Protein AF-A0A7S2NDA8-F1 (afdb_monomer)

Secondary structure (DSSP, 8-state):
----HHHHHHHHHHHHHHHHHHHHHHHHHT-S---HHHHHHHHHHIIIIIIIIIS-----HHHHHHHHHHHHTHHHHHHHHHHHS-HHHHHHHHHH-HHHHHHHHHHHHHHHH-----HHHHHHHHHHHHHHTT---HHHHHHHHHHHHHHHHHHHHHHHHHHHHHHHHHHHHHHHHHHHHHHHHHHHHTSS-----------

pLDDT: mean 86.89, std 14.7, range [45.78, 98.38]

Sequence (203 aa):
RVGTPQARERQRRRLEDWFLAVHLLLNWDDQTSISAEDMEKCLKRFLSDDARTKFRITPRLTSEIFLRGILRTLWDIDRLLRAVNPAEDLKRFTSESPLVLSILRVMTYEFMWQPSGTVRMAHQSAADLMEKCDLVGKADREWITSAVARLRTAFEKTHQDWDTRRRAREERKLAEKAAAGDAADEGKAGGARRGSQAHIGRR

Foldseek 3Di:
DDDDPVVVVVLVVVLLLLLLQLVLQVVVVPDPDLDPVVLVVSLVCSQVPCSCPVVVHNDDPVSSVSSSQLSVCVVVLVVLLPVQDPPVVCCVLCVVPVSLVSLSSSLLSVLVVPLDDDLVVLLVSSVSNCVVNVPPDPVSNVVSSVSSSSSNVVSNVVVVVVVVVVVVVVVVVVVVVVVVVVVVVVVVVPPPDDDDDDDDDDD

Solvent-accessible surface area (backbone atoms only — not comparable to full-atom values): 11719 Å² total; per-residue (Å²): 132,88,69,53,72,69,55,50,48,52,50,52,55,49,51,50,43,49,53,50,40,29,56,49,41,58,68,48,73,76,55,92,72,90,45,76,65,52,51,52,51,50,52,50,49,41,57,66,46,44,34,40,68,76,67,65,42,82,80,45,76,68,39,51,53,50,49,51,49,50,64,76,40,42,68,61,36,54,50,52,50,54,74,64,40,61,63,68,61,54,48,57,55,32,75,79,30,62,63,54,44,24,49,51,44,52,54,46,51,50,49,76,77,41,78,74,79,50,54,68,55,46,42,51,53,51,50,55,48,37,58,76,67,66,63,77,56,64,68,58,52,55,48,51,44,52,48,46,38,45,43,49,52,53,51,39,51,52,50,53,54,47,53,54,55,47,50,55,51,53,52,49,52,52,52,54,51,51,55,53,52,54,57,58,54,58,66,64,74,73,74,84,83,87,88,84,83,84,81,84,81,89,133

Mean predicted aligned error: 9.3 Å

Organism: NCBI:txid1333877

Radius of gyration: 28.81 Å; Cα contacts (8 Å, |Δi|>4): 127; chains: 1; bounding box: 53×63×105 Å

Structure (mmCIF, N/CA/C/O backbone):
data_AF-A0A7S2NDA8-F1
#
_entry.id   AF-A0A7S2NDA8-F1
#
loop_
_atom_site.group_PDB
_atom_site.id
_atom_site.type_symbol
_atom_site.label_atom_id
_atom_site.label_alt_id
_atom_site.label_comp_id
_atom_site.label_asym_id
_atom_site.label_entity_id
_atom_site.label_seq_id
_atom_site.pdbx_PDB_ins_code
_atom_site.Cartn_x
_atom_site.Cartn_y
_atom_site.Cartn_z
_atom_site.occupancy
_atom_site.B_iso_or_equiv
_atom_site.auth_seq_id
_atom_site.auth_comp_id
_atom_site.auth_asym_id
_atom_site.auth_atom_id
_atom_site.pdbx_PDB_model_num
ATOM 1 N N . ARG A 1 1 ? -4.189 23.732 -6.247 1.00 48.34 1 ARG A N 1
ATOM 2 C CA . ARG A 1 1 ? -5.114 23.460 -7.378 1.00 48.34 1 ARG A CA 1
ATOM 3 C C . ARG A 1 1 ? -6.259 22.608 -6.850 1.00 48.34 1 ARG A C 1
ATOM 5 O O . ARG A 1 1 ? -5.994 21.533 -6.331 1.00 48.34 1 ARG A O 1
ATOM 12 N N . VAL A 1 2 ? -7.492 23.103 -6.916 1.00 52.06 2 VAL A N 1
ATOM 13 C CA . VAL A 1 2 ? -8.691 22.359 -6.508 1.00 52.06 2 VAL A CA 1
ATOM 14 C C . VAL A 1 2 ? -8.978 21.293 -7.570 1.00 52.06 2 VAL A C 1
ATOM 16 O O . VAL A 1 2 ? -9.228 21.630 -8.721 1.00 52.06 2 VAL A O 1
ATOM 19 N N . GLY A 1 3 ? -8.853 20.012 -7.209 1.00 67.69 3 GLY A N 1
ATOM 20 C CA . GLY A 1 3 ? -9.179 18.899 -8.107 1.00 67.69 3 GLY A CA 1
ATOM 21 C C . GLY A 1 3 ? -10.662 18.887 -8.481 1.00 67.69 3 GLY A C 1
ATOM 22 O O . GLY A 1 3 ? -11.503 19.352 -7.710 1.00 67.69 3 GLY A O 1
ATOM 23 N N . THR A 1 4 ? -10.987 18.343 -9.656 1.00 85.25 4 THR A N 1
ATOM 24 C CA . THR A 1 4 ? -12.380 18.197 -10.099 1.00 85.25 4 THR A CA 1
ATOM 25 C C . THR A 1 4 ? -13.183 17.353 -9.096 1.00 85.25 4 THR A C 1
ATOM 27 O O . THR A 1 4 ? -12.604 16.487 -8.427 1.00 85.25 4 THR A O 1
ATOM 30 N N . PRO A 1 5 ? -14.513 17.537 -8.989 1.00 86.00 5 PRO A N 1
ATOM 31 C CA . PRO A 1 5 ? -15.352 16.738 -8.089 1.00 86.00 5 PRO A CA 1
ATOM 32 C C . PRO A 1 5 ? -15.163 15.225 -8.276 1.00 86.00 5 PRO A C 1
ATOM 34 O O . PRO A 1 5 ? -15.053 14.481 -7.306 1.00 86.00 5 PRO A O 1
ATOM 37 N N . GLN A 1 6 ? -15.002 14.774 -9.523 1.00 87.88 6 GLN A N 1
ATOM 38 C CA . GLN A 1 6 ? -14.731 13.370 -9.844 1.00 87.88 6 GLN A CA 1
ATOM 39 C C . GLN A 1 6 ? -13.358 12.881 -9.361 1.00 87.88 6 GLN A C 1
ATOM 41 O O . GLN A 1 6 ? -13.211 11.712 -9.008 1.00 87.88 6 GLN A O 1
ATOM 46 N N . ALA A 1 7 ? -12.325 13.728 -9.383 1.00 86.31 7 ALA A N 1
ATOM 47 C CA . ALA A 1 7 ? -11.004 13.364 -8.872 1.00 86.31 7 ALA A CA 1
ATOM 48 C C . ALA A 1 7 ? -11.018 13.246 -7.342 1.00 86.31 7 ALA A C 1
ATOM 50 O O . ALA A 1 7 ? -10.451 12.304 -6.794 1.00 86.31 7 ALA A O 1
ATOM 51 N N . ARG A 1 8 ? -11.728 14.158 -6.667 1.00 88.00 8 ARG A N 1
ATOM 52 C CA . ARG A 1 8 ? -11.927 14.117 -5.211 1.00 88.00 8 ARG A CA 1
ATOM 53 C C . ARG A 1 8 ? -12.678 12.865 -4.778 1.00 88.00 8 ARG A C 1
ATOM 55 O O . ARG A 1 8 ? -12.236 12.187 -3.860 1.00 88.00 8 ARG A O 1
ATOM 62 N N . GLU A 1 9 ? -13.757 12.521 -5.477 1.00 90.94 9 GLU A N 1
ATOM 63 C CA . GLU A 1 9 ? -14.524 11.312 -5.176 1.00 90.94 9 GLU A CA 1
ATOM 64 C C . GLU A 1 9 ? -13.693 10.043 -5.404 1.00 90.94 9 GLU A C 1
ATOM 66 O O . GLU A 1 9 ? -13.701 9.146 -4.568 1.00 90.94 9 GLU A O 1
ATOM 71 N N . ARG A 1 10 ? -12.908 9.973 -6.489 1.00 89.88 10 ARG A N 1
ATOM 72 C CA . ARG A 1 10 ? -11.980 8.851 -6.711 1.00 89.88 10 ARG A CA 1
ATOM 73 C C . ARG A 1 10 ? -10.952 8.717 -5.590 1.00 89.88 10 ARG A C 1
ATOM 75 O O . ARG A 1 10 ? -10.723 7.605 -5.124 1.00 89.88 10 ARG A O 1
ATOM 82 N N . GLN A 1 11 ? -10.374 9.828 -5.138 1.00 90.50 11 GLN A N 1
ATOM 83 C CA . GLN A 1 11 ? -9.423 9.818 -4.028 1.00 90.50 11 GLN A CA 1
ATOM 84 C C . GLN A 1 11 ? -10.087 9.376 -2.719 1.00 90.50 11 GLN A C 1
ATOM 86 O O . GLN A 1 11 ? -9.546 8.516 -2.034 1.00 90.50 11 GLN A O 1
ATOM 91 N N . ARG A 1 12 ? -11.285 9.892 -2.407 1.00 94.12 12 ARG A N 1
ATOM 92 C CA . ARG A 1 12 ? -12.065 9.493 -1.223 1.00 94.12 12 ARG A CA 1
ATOM 93 C C . ARG A 1 12 ? -12.310 7.986 -1.205 1.00 94.12 12 ARG A C 1
ATOM 95 O O . ARG A 1 12 ? -12.013 7.321 -0.224 1.00 94.12 12 ARG A O 1
ATOM 102 N N . ARG A 1 13 ? -12.793 7.452 -2.325 1.00 94.38 13 ARG A N 1
ATOM 103 C CA . ARG A 1 13 ? -13.084 6.026 -2.507 1.00 94.38 13 ARG A CA 1
ATOM 104 C C . ARG A 1 13 ? -11.855 5.138 -2.358 1.00 94.38 13 ARG A C 1
ATOM 106 O O . ARG A 1 13 ? -11.963 4.052 -1.806 1.00 94.38 13 ARG A O 1
ATOM 113 N N . ARG A 1 14 ? -10.711 5.593 -2.863 1.00 94.56 14 ARG A N 1
ATOM 114 C CA . ARG A 1 14 ? -9.435 4.884 -2.740 1.00 94.56 14 ARG A CA 1
ATOM 115 C C . ARG A 1 14 ? -8.923 4.901 -1.302 1.00 94.56 14 ARG A C 1
ATOM 117 O O . ARG A 1 14 ? -8.478 3.875 -0.810 1.00 94.56 14 ARG A O 1
ATOM 124 N N . LEU A 1 15 ? -9.052 6.035 -0.617 1.00 96.62 15 LEU A N 1
ATOM 125 C CA . LEU A 1 15 ? -8.701 6.160 0.795 1.00 96.62 15 LEU A CA 1
ATOM 126 C C . LEU A 1 15 ? -9.588 5.276 1.689 1.00 96.62 15 LEU A C 1
ATOM 128 O O . LEU A 1 15 ? -9.091 4.692 2.644 1.00 96.62 15 LEU A O 1
ATOM 132 N N . GLU A 1 16 ? -10.878 5.130 1.366 1.00 97.31 16 GLU A N 1
ATOM 133 C CA . GLU A 1 16 ? -11.769 4.157 2.018 1.00 97.31 16 GLU A CA 1
ATOM 134 C C . GLU A 1 16 ? -11.285 2.715 1.812 1.00 97.31 16 GLU A C 1
ATOM 136 O O . GLU A 1 16 ? -11.220 1.956 2.776 1.00 97.31 16 GLU A O 1
ATOM 141 N N . ASP A 1 17 ? -10.906 2.348 0.583 1.00 97.56 17 ASP A N 1
ATOM 142 C CA . ASP A 1 17 ? -10.400 1.005 0.271 1.00 97.56 17 ASP A CA 1
ATOM 143 C C . ASP A 1 17 ? -9.086 0.71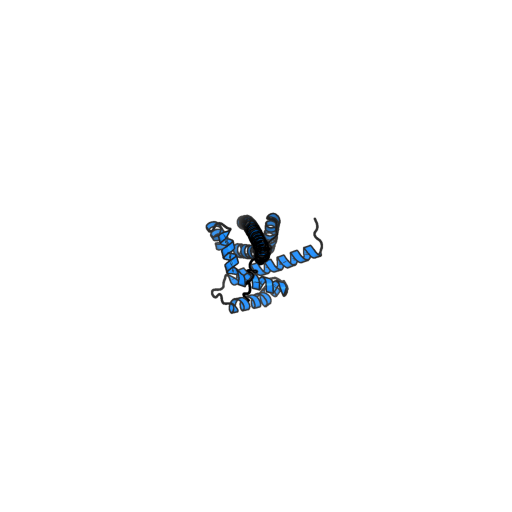3 1.031 1.00 97.56 17 ASP A C 1
ATOM 145 O O . ASP A 1 17 ? -8.920 -0.369 1.596 1.00 97.56 17 ASP A O 1
ATOM 149 N N . TRP A 1 18 ? -8.184 1.696 1.130 1.00 98.19 18 TRP A N 1
ATOM 150 C CA . TRP A 1 18 ? -6.961 1.605 1.936 1.00 98.19 18 TRP A CA 1
ATOM 151 C C . TRP A 1 18 ? -7.234 1.469 3.428 1.00 98.19 18 TRP A C 1
ATOM 153 O O . TRP A 1 18 ? -6.640 0.623 4.090 1.00 98.19 18 TRP A O 1
ATOM 163 N N . PHE A 1 19 ? -8.143 2.284 3.957 1.00 98.38 19 PHE A N 1
ATOM 164 C CA . PHE A 1 19 ? -8.535 2.240 5.359 1.00 98.38 19 PHE A CA 1
ATOM 165 C C . PHE A 1 19 ? -9.129 0.875 5.732 1.00 98.38 19 PHE A C 1
ATOM 167 O O . PHE A 1 19 ? -8.752 0.286 6.745 1.00 98.38 19 PHE A O 1
ATOM 174 N N . LEU A 1 20 ? -10.006 0.332 4.882 1.00 98.25 20 LEU A N 1
ATOM 175 C CA . LEU A 1 20 ? -10.533 -1.020 5.059 1.00 98.25 20 LEU A CA 1
ATOM 176 C C . LEU A 1 20 ? -9.422 -2.073 5.018 1.00 98.25 20 LEU A C 1
ATOM 178 O O . LEU A 1 20 ? -9.457 -3.006 5.814 1.00 98.25 20 LEU A O 1
ATOM 182 N N . ALA A 1 21 ? -8.425 -1.923 4.142 1.00 98.19 21 ALA A N 1
ATOM 183 C CA . ALA A 1 21 ? -7.305 -2.856 4.077 1.00 98.19 21 ALA A CA 1
ATOM 184 C C . ALA A 1 21 ? -6.450 -2.830 5.342 1.00 98.19 21 ALA A C 1
ATOM 186 O O . ALA A 1 21 ? -6.109 -3.893 5.846 1.00 98.19 21 ALA A O 1
ATOM 187 N N . VAL A 1 22 ? -6.166 -1.650 5.902 1.00 98.31 22 VAL A N 1
ATOM 188 C CA . VAL A 1 22 ? -5.453 -1.542 7.184 1.00 98.31 22 VAL A CA 1
ATOM 189 C C . VAL A 1 22 ? -6.187 -2.327 8.273 1.00 98.31 22 VAL A C 1
ATOM 191 O O . VAL A 1 22 ? -5.579 -3.146 8.953 1.00 98.31 22 VAL A O 1
ATOM 194 N N . HIS A 1 23 ? -7.500 -2.138 8.408 1.00 97.62 23 HIS A N 1
ATOM 195 C CA . HIS A 1 23 ? -8.275 -2.839 9.434 1.00 97.62 23 HIS A CA 1
ATOM 196 C C . HIS A 1 23 ? -8.452 -4.335 9.170 1.00 97.62 23 HIS A C 1
ATOM 198 O O . HIS A 1 23 ? -8.473 -5.118 10.117 1.00 97.62 23 HIS A O 1
ATOM 204 N N . LEU A 1 24 ? -8.542 -4.744 7.905 1.00 97.12 24 LEU A N 1
ATOM 205 C CA . LEU A 1 24 ? -8.530 -6.155 7.538 1.00 97.12 24 LEU A CA 1
ATOM 206 C C . LEU A 1 24 ? -7.212 -6.817 7.956 1.00 97.12 24 LEU A C 1
ATOM 208 O O . LEU A 1 24 ? -7.245 -7.910 8.508 1.00 97.12 24 LEU A O 1
ATOM 212 N N . LEU A 1 25 ? -6.075 -6.154 7.721 1.00 96.50 25 LEU A N 1
ATOM 213 C CA . LEU A 1 25 ? -4.753 -6.672 8.077 1.00 96.50 25 LEU A CA 1
ATOM 214 C C . LEU A 1 25 ? -4.553 -6.769 9.588 1.00 96.50 25 LEU A C 1
ATOM 216 O O . LEU A 1 25 ? -4.072 -7.794 10.055 1.00 96.50 25 LEU A O 1
ATOM 220 N N . LEU A 1 26 ? -5.015 -5.771 10.345 1.00 94.56 26 LEU A N 1
ATOM 221 C CA . LEU A 1 26 ? -5.012 -5.829 11.809 1.00 94.56 26 LEU A CA 1
ATOM 222 C C . LEU A 1 26 ? -5.760 -7.061 12.338 1.00 94.56 26 LEU A C 1
ATOM 224 O O . LEU A 1 26 ? -5.268 -7.736 13.228 1.00 94.56 26 LEU A O 1
ATOM 228 N N . ASN A 1 27 ? -6.914 -7.390 11.753 1.00 91.44 27 ASN A N 1
ATOM 229 C CA . ASN A 1 27 ? -7.679 -8.585 12.123 1.00 91.44 27 ASN A CA 1
ATOM 230 C C . ASN A 1 27 ? -7.074 -9.896 11.581 1.00 91.44 27 ASN A C 1
ATOM 232 O O . ASN A 1 27 ? -7.446 -10.985 12.027 1.00 91.44 27 ASN A O 1
ATOM 236 N N . TRP A 1 28 ? -6.251 -9.813 10.535 1.00 89.69 28 TRP A N 1
ATOM 237 C CA . TRP A 1 28 ? -5.638 -10.966 9.879 1.00 89.69 28 TRP A CA 1
ATOM 238 C C . TRP A 1 28 ? -4.376 -11.423 10.605 1.00 89.69 28 TRP A C 1
ATOM 240 O O . TRP A 1 28 ? -4.187 -12.624 10.773 1.00 89.69 28 TRP A O 1
ATOM 250 N N . ASP A 1 29 ? -3.548 -10.483 11.061 1.00 83.56 29 ASP A N 1
ATOM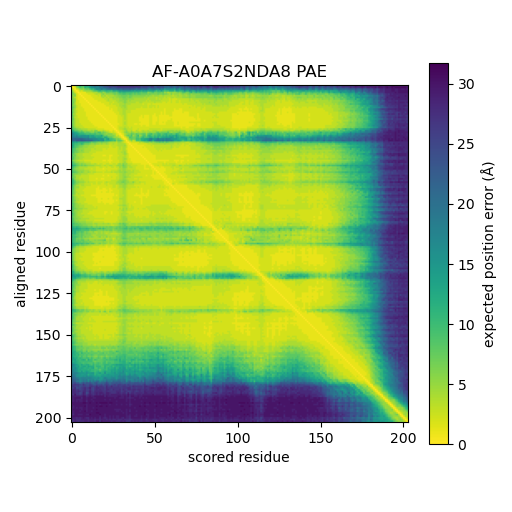 251 C CA . ASP A 1 29 ? -2.283 -10.773 11.746 1.00 83.56 29 ASP A CA 1
ATOM 252 C C . ASP A 1 29 ? -2.467 -11.550 13.060 1.00 83.56 29 ASP A C 1
ATOM 2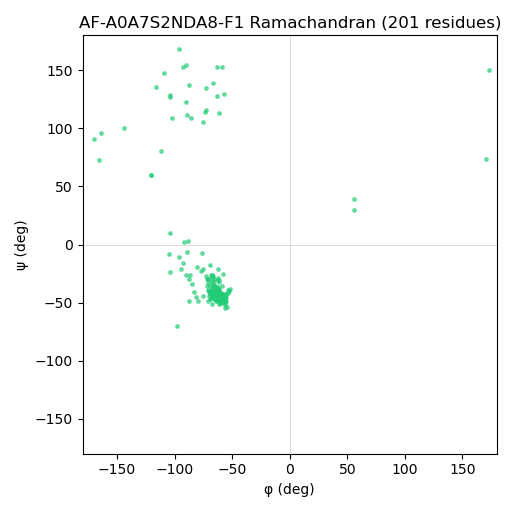54 O O . ASP A 1 29 ? -1.554 -12.249 13.492 1.00 83.56 29 ASP A O 1
ATOM 258 N N . ASP A 1 30 ? -3.665 -11.502 13.645 1.00 76.44 30 ASP A N 1
ATOM 259 C CA . ASP A 1 30 ? -4.035 -12.279 14.832 1.00 76.44 30 ASP A CA 1
ATOM 260 C C . ASP A 1 30 ? -4.311 -13.772 14.533 1.00 76.44 30 ASP A C 1
ATOM 262 O O . ASP A 1 30 ? -4.527 -14.563 15.456 1.00 76.44 30 ASP A O 1
ATOM 266 N N . GLN A 1 31 ? -4.341 -14.193 13.261 1.00 74.38 31 GLN A N 1
ATOM 267 C CA . GLN A 1 31 ? -4.668 -15.573 12.886 1.00 74.38 31 GLN A CA 1
ATOM 268 C C . GLN A 1 31 ? -3.450 -16.497 12.866 1.00 74.38 31 GLN A C 1
ATOM 270 O O . GLN A 1 31 ? -2.388 -16.184 12.335 1.00 74.38 31 GLN A O 1
ATOM 275 N N . THR A 1 32 ? -3.639 -17.704 13.400 1.00 66.38 32 THR A N 1
ATOM 276 C CA . THR A 1 32 ? -2.601 -18.739 13.499 1.00 66.38 32 THR A CA 1
ATOM 277 C C . THR A 1 32 ? -2.580 -19.708 12.311 1.00 66.38 32 THR A C 1
ATOM 279 O O . THR A 1 32 ? -1.579 -20.402 12.127 1.00 66.38 32 THR A O 1
ATOM 282 N N . SER A 1 33 ? -3.638 -19.760 11.483 1.00 63.47 33 SER A N 1
ATOM 283 C CA . SER A 1 33 ? -3.719 -20.586 10.266 1.00 63.47 33 SER A CA 1
ATOM 284 C C . SER A 1 33 ? -3.851 -19.737 9.000 1.00 63.47 33 SER A C 1
ATOM 286 O O . SER A 1 33 ? -4.619 -18.784 8.938 1.00 63.47 33 SER A O 1
ATOM 288 N N . ILE A 1 34 ? -3.086 -20.098 7.964 1.00 76.00 34 ILE A N 1
ATOM 289 C CA . ILE A 1 34 ? -2.953 -19.338 6.711 1.00 76.00 34 ILE A CA 1
ATOM 290 C C . ILE A 1 34 ? -3.409 -20.228 5.545 1.00 76.00 34 ILE A C 1
ATOM 292 O O . ILE A 1 34 ? -2.625 -20.574 4.660 1.00 76.00 34 ILE A O 1
ATOM 296 N N . SER A 1 35 ? -4.664 -20.684 5.561 1.00 87.06 35 SER A N 1
ATOM 297 C CA . SER A 1 35 ? -5.241 -21.370 4.398 1.00 87.06 35 SER A CA 1
ATOM 298 C C . SER A 1 35 ? -5.977 -20.378 3.491 1.00 87.06 35 SER A C 1
ATOM 300 O O . SER A 1 35 ? -6.480 -19.345 3.937 1.00 87.06 35 SER A O 1
ATOM 302 N N . ALA A 1 36 ? -6.067 -20.689 2.194 1.00 87.56 36 ALA A N 1
ATOM 303 C CA . ALA A 1 36 ? -6.833 -19.869 1.252 1.00 87.56 36 ALA A CA 1
ATOM 304 C C . ALA A 1 36 ? -8.327 -19.804 1.622 1.00 87.56 36 ALA A C 1
ATOM 306 O O . ALA A 1 36 ? -8.988 -18.797 1.371 1.00 87.56 36 ALA A O 1
ATOM 307 N N . GLU A 1 37 ? -8.855 -20.864 2.239 1.00 90.00 37 GLU A N 1
ATOM 308 C CA . GLU A 1 37 ? -10.230 -20.903 2.728 1.00 90.00 37 GLU A CA 1
ATOM 309 C C . GLU A 1 37 ? -10.423 -19.972 3.932 1.00 90.00 37 GLU A C 1
ATOM 311 O O . GLU A 1 37 ? -11.387 -19.206 3.954 1.00 90.00 37 GLU A O 1
ATOM 316 N N . ASP A 1 38 ? -9.489 -19.976 4.888 1.00 89.50 38 ASP A N 1
ATOM 317 C CA . ASP A 1 38 ? -9.522 -19.083 6.055 1.00 89.50 38 ASP A CA 1
ATOM 318 C C . ASP A 1 38 ? -9.412 -17.616 5.634 1.00 89.50 38 ASP A C 1
ATOM 320 O O . ASP A 1 38 ? -10.146 -16.764 6.137 1.00 89.50 38 ASP A O 1
ATOM 324 N N . MET A 1 39 ? -8.573 -17.331 4.636 1.00 91.69 39 MET A N 1
ATOM 325 C CA . MET A 1 39 ? -8.460 -16.010 4.021 1.00 91.69 39 MET A CA 1
ATOM 326 C C . MET A 1 39 ? -9.799 -15.528 3.445 1.00 91.69 39 MET A C 1
ATOM 328 O O . MET A 1 39 ? -10.239 -14.417 3.745 1.00 91.69 39 MET A O 1
ATOM 332 N N . GLU A 1 40 ? -10.488 -16.354 2.650 1.00 93.69 40 GLU A N 1
ATOM 333 C CA . GLU A 1 40 ? -11.792 -15.977 2.084 1.00 93.69 40 GLU A CA 1
ATOM 334 C C . GLU A 1 40 ? -12.890 -15.898 3.160 1.00 93.69 40 GLU A C 1
ATOM 336 O O . GLU A 1 40 ? -13.756 -15.023 3.078 1.00 93.69 40 GLU A O 1
ATOM 341 N N . LYS A 1 41 ? -12.861 -16.755 4.192 1.00 92.69 41 LYS A N 1
ATOM 342 C CA . LYS A 1 41 ? -13.774 -16.663 5.348 1.00 92.69 41 LYS A CA 1
ATOM 343 C C . LYS A 1 41 ? -13.568 -15.359 6.116 1.00 92.69 41 LYS A C 1
ATOM 345 O O . LYS A 1 41 ? -14.545 -14.667 6.406 1.00 92.69 41 LYS A O 1
ATOM 350 N N . CYS A 1 42 ? -12.317 -15.004 6.402 1.00 92.81 42 CYS A N 1
ATOM 351 C CA . CYS A 1 42 ? -11.953 -13.764 7.077 1.00 92.81 42 CYS A CA 1
ATOM 352 C C . CYS A 1 42 ? -12.422 -12.545 6.281 1.00 92.81 42 CYS A C 1
ATOM 354 O O . CYS A 1 42 ? -13.122 -11.693 6.829 1.00 92.81 42 CYS A O 1
ATOM 356 N N . LEU A 1 43 ? -12.116 -12.501 4.979 1.00 95.44 43 LEU A N 1
ATOM 357 C CA . LEU A 1 43 ? -12.530 -11.408 4.103 1.00 95.44 43 LEU A CA 1
ATOM 358 C C . LEU A 1 43 ? -14.057 -11.270 4.057 1.00 95.44 43 LEU A C 1
ATOM 360 O O . LEU A 1 43 ? -14.572 -10.166 4.215 1.00 95.44 43 LEU A O 1
ATOM 364 N N . LYS A 1 44 ? -14.794 -12.375 3.879 1.00 95.06 44 LYS A N 1
ATOM 365 C CA . LYS A 1 44 ? -16.266 -12.349 3.851 1.00 95.06 44 LYS A CA 1
ATOM 366 C C . LYS A 1 44 ? -16.849 -11.798 5.148 1.00 95.06 44 LYS A C 1
ATOM 368 O O . LYS A 1 44 ? -17.668 -10.886 5.078 1.00 95.06 44 LYS A O 1
ATOM 373 N N . ARG A 1 45 ? -16.389 -12.305 6.298 1.00 94.69 45 ARG A N 1
ATOM 374 C CA . ARG A 1 45 ? -16.805 -11.831 7.627 1.00 94.69 45 ARG A CA 1
ATOM 375 C C . ARG A 1 45 ? -16.498 -10.345 7.807 1.00 94.69 45 ARG A C 1
ATOM 377 O O . ARG A 1 45 ? -17.353 -9.576 8.222 1.00 94.69 45 ARG A O 1
ATOM 384 N N . PHE A 1 46 ? -15.289 -9.918 7.448 1.00 96.31 46 PHE A N 1
ATOM 385 C CA . PHE A 1 46 ? -14.888 -8.516 7.548 1.00 96.31 46 PHE A CA 1
ATOM 386 C C . PHE A 1 46 ? -15.776 -7.594 6.698 1.00 96.31 46 PHE A C 1
ATOM 388 O O . PHE A 1 46 ? -16.168 -6.516 7.140 1.00 96.31 46 PHE A O 1
ATOM 395 N N . LEU A 1 47 ? -16.119 -8.009 5.477 1.00 95.69 47 LEU A N 1
ATOM 396 C CA . LEU A 1 47 ? -16.954 -7.218 4.572 1.00 95.69 47 LEU A CA 1
ATOM 397 C C . LEU A 1 47 ? -18.424 -7.154 5.006 1.00 95.69 47 LEU A C 1
ATOM 399 O O . LEU A 1 47 ? -19.071 -6.127 4.775 1.00 95.69 47 LEU A O 1
ATOM 403 N N . SER A 1 48 ? -18.962 -8.234 5.582 1.00 92.56 48 SER A N 1
ATOM 404 C CA . SER A 1 48 ? -20.343 -8.269 6.075 1.00 92.56 48 SER A CA 1
ATOM 405 C C . SER A 1 48 ? -20.497 -7.502 7.381 1.00 92.56 48 SER A C 1
ATOM 407 O O . SER A 1 48 ? -21.429 -6.704 7.509 1.00 92.56 48 SER A O 1
ATOM 409 N N . ASP A 1 49 ? -19.560 -7.705 8.303 1.00 93.25 49 ASP A N 1
ATOM 410 C CA . ASP A 1 49 ? -19.704 -7.285 9.688 1.00 93.25 49 ASP A CA 1
ATOM 411 C C . ASP A 1 49 ? -18.972 -5.955 9.876 1.00 93.25 49 ASP A C 1
ATOM 413 O O . ASP A 1 49 ? -19.601 -4.899 9.960 1.00 93.25 49 ASP A O 1
ATOM 417 N N . ASP A 1 50 ? -17.642 -5.961 9.837 1.00 94.06 50 ASP A N 1
ATOM 418 C CA . ASP A 1 50 ? -16.825 -4.808 10.223 1.00 94.06 50 ASP A CA 1
ATOM 419 C C . ASP A 1 50 ? -16.969 -3.620 9.264 1.00 94.06 50 ASP A C 1
ATOM 421 O O . ASP A 1 50 ? -17.244 -2.494 9.691 1.00 94.06 50 ASP A O 1
ATOM 425 N N . ALA A 1 51 ? -16.819 -3.842 7.957 1.00 94.19 51 ALA A N 1
ATOM 426 C CA . ALA A 1 51 ? -16.821 -2.762 6.972 1.00 94.19 51 ALA A CA 1
ATOM 427 C C . ALA A 1 51 ? -18.120 -1.944 7.020 1.00 94.19 51 ALA A C 1
ATOM 429 O O . ALA A 1 51 ? -18.088 -0.711 7.080 1.00 94.19 51 ALA A O 1
ATOM 430 N N . ARG A 1 52 ? -19.266 -2.634 7.061 1.00 92.75 52 ARG A N 1
ATOM 431 C CA . ARG A 1 52 ? -20.590 -2.004 7.034 1.00 92.75 52 ARG A CA 1
ATOM 432 C C . ARG A 1 52 ? -21.025 -1.488 8.395 1.00 92.75 52 ARG A C 1
ATOM 434 O O . ARG A 1 52 ? -21.539 -0.376 8.470 1.00 92.75 52 ARG A O 1
ATOM 441 N N . THR A 1 53 ? -20.851 -2.275 9.455 1.00 93.31 53 THR A N 1
ATOM 442 C CA . THR A 1 53 ? -21.419 -1.933 10.768 1.00 93.31 53 THR A CA 1
ATOM 443 C C . THR A 1 53 ? -20.480 -1.046 11.580 1.00 93.31 53 THR A C 1
ATOM 445 O O . THR A 1 53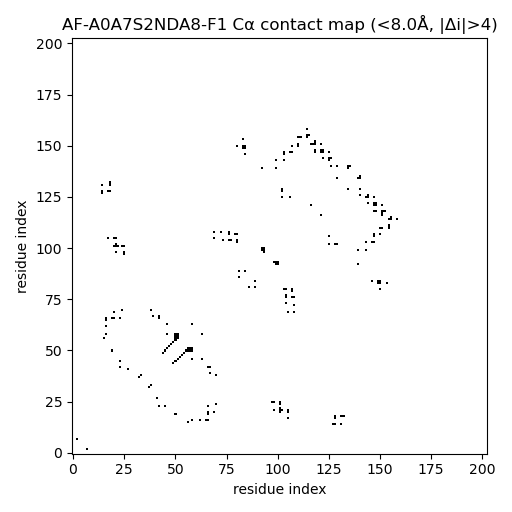 ? -20.898 0.010 12.056 1.00 93.31 53 THR A O 1
ATOM 448 N N . LYS A 1 54 ? -19.198 -1.420 11.675 1.00 95.31 54 LYS A N 1
ATOM 449 C CA . LYS A 1 54 ? -18.195 -0.716 12.481 1.00 95.31 54 LYS A CA 1
ATOM 450 C C . LYS A 1 54 ? -17.676 0.526 11.768 1.00 95.31 54 LYS A C 1
ATOM 452 O O . LYS A 1 54 ? -17.647 1.604 12.354 1.00 95.31 54 LYS A O 1
ATOM 457 N N . PHE A 1 55 ? -17.302 0.391 10.497 1.00 95.12 55 PHE A N 1
ATOM 458 C CA . PHE A 1 55 ? -16.672 1.478 9.740 1.00 95.12 55 PHE A CA 1
ATOM 459 C C . PHE A 1 55 ? -17.644 2.293 8.888 1.00 95.12 55 PHE A C 1
ATOM 461 O O . PHE A 1 55 ? -17.272 3.358 8.398 1.00 95.12 55 PHE A O 1
ATOM 468 N N . ARG A 1 56 ? -18.894 1.830 8.739 1.00 95.50 56 ARG A N 1
ATOM 469 C CA . ARG A 1 56 ? -19.945 2.490 7.944 1.00 95.50 56 ARG A CA 1
ATOM 470 C C . ARG A 1 56 ? -19.537 2.750 6.488 1.00 95.50 56 ARG A C 1
ATOM 472 O O . ARG A 1 56 ? -20.020 3.691 5.862 1.00 95.50 56 ARG A O 1
ATOM 479 N N . ILE A 1 57 ? -18.670 1.905 5.935 1.00 95.19 57 ILE A N 1
ATOM 480 C CA . ILE A 1 57 ? -18.264 1.937 4.529 1.00 95.19 57 ILE A CA 1
ATOM 481 C C . ILE A 1 57 ? -18.977 0.790 3.822 1.00 95.19 57 ILE A C 1
ATOM 483 O O . ILE A 1 57 ? -18.901 -0.357 4.249 1.00 95.19 57 ILE A O 1
ATOM 487 N N . THR A 1 58 ? -19.672 1.084 2.724 1.00 94.69 58 THR A N 1
ATOM 488 C CA . THR A 1 58 ? -20.286 0.041 1.890 1.00 94.69 58 THR A CA 1
ATOM 489 C C . THR A 1 58 ? -19.248 -0.468 0.889 1.00 94.69 58 THR A C 1
ATOM 491 O O . THR A 1 58 ? -18.910 0.276 -0.039 1.00 94.69 58 THR A O 1
ATOM 494 N N . PRO A 1 59 ? -18.732 -1.705 1.031 1.00 92.19 59 PRO A N 1
ATOM 495 C CA . PRO A 1 59 ? -17.717 -2.214 0.121 1.00 92.19 59 PRO A CA 1
ATOM 496 C C . PRO A 1 59 ? -18.295 -2.403 -1.278 1.00 92.19 59 PRO A C 1
ATOM 498 O O . PRO A 1 59 ? -19.417 -2.887 -1.443 1.00 92.19 59 PRO A O 1
ATOM 501 N N . ARG A 1 60 ? -17.512 -2.041 -2.292 1.00 94.75 60 ARG A N 1
ATOM 502 C CA . ARG A 1 60 ? -17.833 -2.306 -3.699 1.00 94.75 60 ARG A CA 1
ATOM 503 C C . ARG A 1 60 ? -17.127 -3.574 -4.164 1.00 94.75 60 ARG A C 1
ATOM 505 O O . ARG A 1 60 ? -16.160 -4.008 -3.544 1.00 94.75 60 ARG A O 1
ATOM 512 N N . LEU A 1 61 ? -17.504 -4.070 -5.342 1.00 95.06 61 LEU A N 1
ATOM 513 C CA . LEU A 1 61 ? -16.760 -5.138 -6.018 1.00 95.06 61 LEU A CA 1
ATOM 514 C C . LEU A 1 61 ? -15.266 -4.794 -6.166 1.00 95.06 61 LEU A C 1
ATOM 516 O O . LEU A 1 61 ? -14.409 -5.637 -5.939 1.00 95.06 61 LEU A O 1
ATOM 520 N N . THR A 1 62 ? -14.938 -3.538 -6.488 1.00 94.56 62 THR A N 1
ATOM 521 C CA . THR A 1 62 ? -13.539 -3.090 -6.588 1.00 94.56 62 THR A CA 1
ATOM 522 C C . THR A 1 62 ? -12.812 -3.136 -5.246 1.00 94.56 62 THR A C 1
ATOM 524 O O . THR A 1 62 ? -11.647 -3.516 -5.210 1.00 94.56 62 THR A O 1
ATOM 527 N N . SER A 1 63 ? -13.499 -2.783 -4.155 1.00 95.50 63 SER A N 1
ATOM 528 C CA . SER A 1 63 ? -12.965 -2.852 -2.792 1.00 95.50 63 SER A CA 1
ATOM 529 C C . SER A 1 63 ? -12.665 -4.301 -2.419 1.00 95.50 63 SER A C 1
ATOM 531 O O . SER A 1 63 ? -11.584 -4.602 -1.937 1.00 95.50 63 SER A O 1
ATOM 533 N N . GLU A 1 64 ? -13.584 -5.223 -2.711 1.00 96.88 64 GLU A N 1
ATOM 534 C CA . GLU A 1 64 ? -13.374 -6.653 -2.471 1.00 96.88 64 GLU A CA 1
ATOM 535 C C . GLU A 1 64 ? -12.194 -7.204 -3.281 1.00 96.88 64 GLU A C 1
ATOM 537 O O . GLU A 1 64 ? -11.350 -7.908 -2.731 1.00 96.88 64 GLU A O 1
ATOM 542 N N . ILE A 1 65 ? -12.093 -6.865 -4.571 1.00 96.56 65 ILE A N 1
ATOM 543 C CA . ILE A 1 65 ? -10.960 -7.272 -5.418 1.00 96.56 65 ILE A CA 1
ATOM 544 C C . ILE A 1 65 ? -9.641 -6.745 -4.841 1.00 96.56 65 ILE A C 1
ATOM 546 O O . ILE A 1 65 ? -8.669 -7.495 -4.763 1.00 96.56 65 ILE A O 1
ATOM 550 N N . PHE A 1 66 ? -9.617 -5.483 -4.406 1.00 96.69 66 PHE A N 1
ATOM 551 C CA . PHE A 1 66 ? -8.452 -4.864 -3.778 1.00 96.69 66 PHE A CA 1
ATOM 552 C C . PHE A 1 66 ? -8.046 -5.587 -2.483 1.00 96.69 66 PHE A C 1
ATOM 554 O O . PHE A 1 66 ? -6.897 -6.005 -2.347 1.00 96.69 66 PHE A O 1
ATOM 561 N N . LEU A 1 67 ? -8.999 -5.808 -1.574 1.00 97.31 67 LEU A N 1
ATOM 562 C CA . LEU A 1 67 ? -8.785 -6.460 -0.277 1.00 97.31 67 LEU A CA 1
ATOM 563 C C . LEU A 1 67 ? -8.385 -7.937 -0.407 1.00 97.31 67 LEU A C 1
ATOM 565 O O . LEU A 1 67 ? -7.559 -8.453 0.341 1.00 97.31 67 LEU A O 1
ATOM 569 N N . ARG A 1 68 ? -8.929 -8.634 -1.398 1.00 96.69 68 ARG A N 1
ATOM 570 C CA . ARG A 1 68 ? -8.505 -9.994 -1.738 1.00 96.69 68 ARG A CA 1
ATOM 571 C C . ARG A 1 68 ? -7.093 -10.012 -2.321 1.00 96.69 68 ARG A C 1
ATOM 573 O O . ARG A 1 68 ? -6.310 -10.907 -2.012 1.00 96.69 68 ARG A O 1
ATOM 580 N N . GLY A 1 69 ? -6.775 -9.042 -3.177 1.00 96.50 69 GLY A N 1
ATOM 581 C CA . GLY A 1 69 ? -5.457 -8.904 -3.788 1.00 96.50 69 GLY A CA 1
ATOM 582 C C . GLY A 1 69 ? -4.362 -8.691 -2.747 1.00 96.50 69 GLY A C 1
ATOM 583 O O . GLY A 1 69 ? -3.367 -9.415 -2.767 1.00 96.50 69 GLY A O 1
ATOM 584 N N . ILE A 1 70 ? -4.582 -7.785 -1.788 1.00 96.50 70 ILE A N 1
ATOM 585 C CA . ILE A 1 70 ? -3.601 -7.536 -0.726 1.00 96.50 70 ILE A CA 1
ATOM 586 C C . ILE A 1 70 ? -3.329 -8.808 0.087 1.00 96.50 70 ILE A C 1
ATOM 588 O O . ILE A 1 70 ? -2.167 -9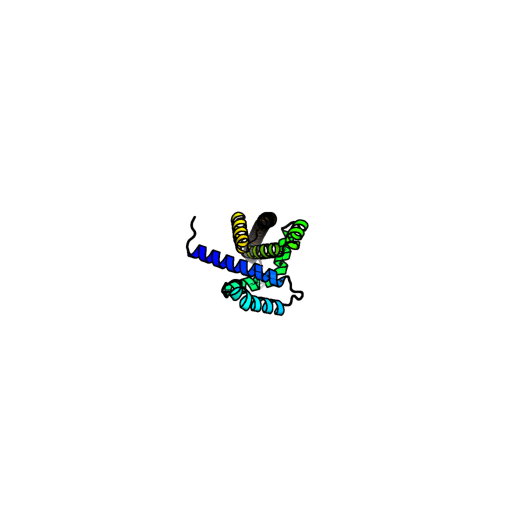.192 0.183 1.00 96.50 70 ILE A O 1
ATOM 592 N N . LEU A 1 71 ? -4.366 -9.533 0.538 1.00 95.44 71 LEU A N 1
ATOM 593 C CA . LEU A 1 71 ? -4.206 -10.780 1.301 1.00 95.44 71 LEU A CA 1
ATOM 594 C C . LEU A 1 71 ? -3.410 -11.847 0.532 1.00 95.44 71 LEU A C 1
ATOM 596 O O . LEU A 1 71 ? -2.501 -12.464 1.083 1.00 95.44 71 LEU A O 1
ATOM 600 N N . ARG A 1 72 ? -3.692 -12.027 -0.765 1.00 94.69 72 ARG A N 1
ATOM 601 C CA . ARG A 1 72 ? -2.993 -13.017 -1.609 1.00 94.69 72 ARG A CA 1
ATOM 602 C C . ARG A 1 72 ? -1.523 -12.700 -1.841 1.00 94.69 72 ARG A C 1
ATOM 604 O O . ARG A 1 72 ? -0.743 -13.611 -2.091 1.00 94.69 72 ARG A O 1
ATOM 611 N N . THR A 1 73 ? -1.158 -11.425 -1.786 1.00 95.50 73 THR A N 1
ATOM 612 C CA . THR A 1 73 ? 0.212 -10.957 -2.042 1.00 95.50 73 THR A CA 1
ATOM 613 C C . THR A 1 73 ? 0.970 -10.586 -0.769 1.00 95.50 73 THR A C 1
ATOM 615 O O . THR A 1 73 ? 2.067 -10.039 -0.860 1.00 95.50 73 THR A O 1
ATOM 618 N N . LEU A 1 74 ? 0.433 -10.892 0.420 1.00 93.62 74 LEU A N 1
ATOM 619 C CA . LEU A 1 74 ? 1.024 -10.470 1.696 1.00 93.62 74 LEU A CA 1
ATOM 620 C C . LEU A 1 74 ? 2.490 -10.865 1.851 1.00 93.62 74 LEU A C 1
ATOM 622 O O . LEU A 1 74 ? 3.308 -10.059 2.289 1.00 93.62 74 LEU A O 1
ATOM 626 N N . TRP A 1 75 ? 2.837 -12.080 1.434 1.00 92.62 75 TRP A N 1
ATOM 627 C CA . TRP A 1 75 ? 4.215 -12.550 1.508 1.00 92.62 75 TRP A CA 1
ATOM 628 C C . TRP A 1 75 ? 5.171 -11.712 0.644 1.00 92.62 75 TRP A C 1
ATOM 630 O O . TRP A 1 75 ? 6.254 -11.339 1.103 1.00 92.62 75 TRP A O 1
ATOM 640 N N . ASP A 1 76 ? 4.766 -11.372 -0.584 1.00 95.00 76 ASP A N 1
ATOM 641 C CA . ASP A 1 76 ? 5.558 -10.524 -1.481 1.00 95.00 76 ASP A CA 1
ATOM 642 C C . ASP A 1 76 ? 5.678 -9.101 -0.931 1.00 95.00 76 ASP A C 1
ATOM 644 O O . ASP A 1 76 ? 6.767 -8.524 -0.945 1.00 95.00 76 ASP A O 1
ATOM 648 N N . ILE A 1 77 ? 4.588 -8.559 -0.382 1.00 96.12 77 ILE A N 1
ATOM 649 C CA . ILE A 1 77 ? 4.571 -7.252 0.281 1.00 96.12 77 ILE A CA 1
ATOM 650 C C . ILE A 1 77 ? 5.603 -7.220 1.418 1.00 96.12 77 ILE A C 1
ATOM 652 O O . ILE A 1 77 ? 6.464 -6.339 1.448 1.00 96.12 77 ILE A O 1
ATOM 656 N N . ASP A 1 78 ? 5.569 -8.200 2.321 1.00 94.69 78 ASP A N 1
ATOM 657 C CA . ASP A 1 78 ? 6.479 -8.266 3.470 1.00 94.69 78 ASP A CA 1
ATOM 658 C C . ASP A 1 78 ? 7.933 -8.485 3.054 1.00 94.69 78 ASP A C 1
ATOM 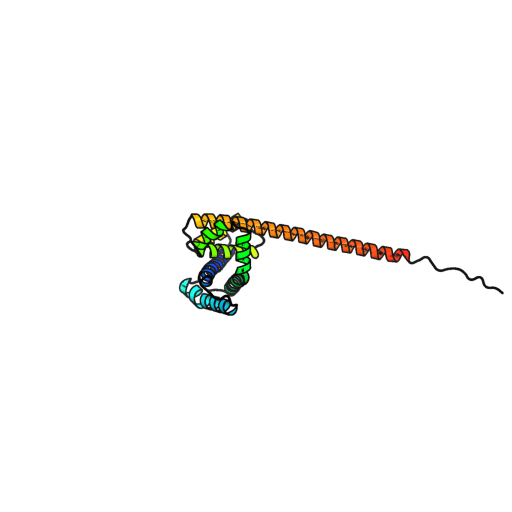660 O O . ASP A 1 78 ? 8.869 -8.001 3.701 1.00 94.69 78 ASP A O 1
ATOM 664 N N . ARG A 1 79 ? 8.153 -9.237 1.974 1.00 94.69 79 ARG A N 1
ATOM 665 C CA . ARG A 1 79 ? 9.480 -9.407 1.383 1.00 94.69 79 ARG A CA 1
ATOM 666 C C . ARG A 1 79 ? 10.012 -8.082 0.834 1.00 94.69 79 ARG A C 1
ATOM 668 O O . ARG A 1 79 ? 11.166 -7.750 1.095 1.00 94.69 79 ARG A O 1
ATOM 675 N N . LEU A 1 80 ? 9.194 -7.325 0.105 1.00 94.19 80 LEU A N 1
ATOM 676 C CA . LEU A 1 80 ? 9.578 -6.029 -0.466 1.00 94.19 80 LEU A CA 1
ATOM 677 C C . LEU A 1 80 ? 9.826 -4.981 0.624 1.00 94.19 80 LEU A C 1
ATOM 679 O O . LEU A 1 80 ? 10.817 -4.252 0.557 1.00 94.19 80 LEU A O 1
ATOM 683 N N . LEU A 1 81 ? 8.993 -4.958 1.666 1.00 94.19 81 LEU A N 1
ATOM 684 C CA . LEU A 1 81 ? 9.184 -4.091 2.828 1.00 94.19 81 LEU A CA 1
ATOM 685 C C . LEU A 1 81 ? 10.549 -4.298 3.482 1.00 94.19 81 LEU A C 1
ATOM 687 O O . LEU A 1 81 ? 11.270 -3.321 3.701 1.00 94.19 81 LEU A O 1
ATOM 691 N N . ARG A 1 82 ? 10.916 -5.560 3.736 1.00 94.50 82 ARG A N 1
ATOM 692 C CA . ARG A 1 82 ? 12.211 -5.944 4.319 1.00 94.50 82 ARG A CA 1
ATOM 693 C C . ARG A 1 82 ? 13.393 -5.698 3.387 1.00 94.50 82 ARG A C 1
ATOM 695 O O . ARG A 1 82 ? 14.484 -5.423 3.864 1.00 94.50 82 ARG A O 1
ATOM 702 N N . ALA A 1 83 ? 13.194 -5.799 2.075 1.00 93.00 83 ALA A N 1
ATOM 703 C CA . ALA A 1 83 ? 14.257 -5.558 1.103 1.00 93.00 83 ALA A CA 1
ATOM 704 C C . ALA A 1 83 ? 14.648 -4.074 1.003 1.00 93.00 83 ALA A C 1
ATOM 706 O O . ALA A 1 83 ? 15.790 -3.762 0.677 1.00 93.00 83 ALA A O 1
ATOM 707 N N . VAL A 1 84 ? 13.702 -3.162 1.251 1.00 92.75 84 VAL A N 1
ATOM 708 C CA . VAL A 1 84 ? 13.897 -1.719 1.034 1.00 92.75 84 VAL A CA 1
ATOM 709 C C . VAL A 1 84 ? 14.128 -0.940 2.332 1.00 92.75 84 VAL A C 1
ATOM 711 O O . VAL A 1 84 ? 14.718 0.142 2.306 1.00 92.75 84 VAL A O 1
ATOM 714 N N . ASN A 1 85 ? 13.673 -1.456 3.473 1.00 92.06 85 ASN A N 1
ATOM 715 C CA . ASN A 1 85 ? 13.801 -0.782 4.763 1.00 92.06 85 ASN A CA 1
ATOM 716 C C . ASN A 1 85 ? 14.811 -1.489 5.677 1.00 92.06 85 ASN A C 1
ATOM 718 O O . ASN A 1 85 ? 14.905 -2.715 5.631 1.00 92.06 85 ASN A O 1
ATOM 722 N N . PRO A 1 86 ? 15.538 -0.748 6.538 1.00 88.88 86 PRO A N 1
ATOM 723 C CA . PRO A 1 86 ? 16.450 -1.351 7.507 1.00 88.88 86 PRO A CA 1
ATOM 724 C C . PRO A 1 86 ? 15.718 -2.343 8.418 1.00 88.88 86 PRO A C 1
ATOM 726 O O . PRO A 1 86 ? 14.682 -2.005 8.990 1.00 88.88 86 PRO A O 1
ATOM 729 N N . ALA A 1 87 ? 16.253 -3.560 8.550 1.00 87.69 87 ALA A N 1
ATOM 730 C CA . ALA A 1 87 ? 15.574 -4.654 9.245 1.00 87.69 87 ALA A CA 1
ATOM 731 C C . ALA A 1 87 ? 15.316 -4.358 10.734 1.00 87.69 87 ALA A C 1
ATOM 733 O O . ALA A 1 87 ? 14.219 -4.623 11.220 1.00 87.69 87 ALA A O 1
ATOM 734 N N . GLU A 1 88 ? 16.293 -3.772 11.432 1.00 88.69 88 GLU A N 1
ATOM 735 C CA . GLU A 1 88 ? 16.176 -3.435 12.859 1.00 88.69 88 GLU A CA 1
ATOM 736 C C . GLU A 1 88 ? 15.125 -2.349 13.109 1.00 88.69 88 GLU A C 1
ATOM 738 O O . GLU A 1 88 ? 14.266 -2.506 13.976 1.00 88.69 88 GLU A O 1
ATOM 743 N N . ASP A 1 89 ? 15.123 -1.286 12.298 1.00 86.12 89 ASP A N 1
ATOM 744 C CA . ASP A 1 89 ? 14.116 -0.228 12.406 1.00 86.12 89 ASP A CA 1
ATOM 745 C C . ASP A 1 89 ? 12.723 -0.765 12.070 1.00 86.12 89 ASP A C 1
ATOM 747 O O . ASP A 1 89 ? 11.767 -0.524 12.803 1.00 86.12 89 ASP A O 1
ATOM 751 N N . LEU A 1 90 ? 12.602 -1.538 10.984 1.00 88.69 90 LEU A N 1
ATOM 752 C CA . LEU A 1 90 ? 11.339 -2.165 10.599 1.00 88.69 90 LEU A CA 1
ATOM 753 C C . LEU A 1 90 ? 10.794 -3.024 11.736 1.00 88.69 90 LEU A C 1
ATOM 755 O O . LEU A 1 90 ? 9.622 -2.892 12.077 1.00 88.69 90 LEU A O 1
ATOM 759 N N . LYS A 1 91 ? 11.635 -3.850 12.361 1.00 90.62 91 LYS A N 1
ATOM 760 C CA . LYS A 1 91 ? 11.232 -4.667 13.506 1.00 90.62 91 LYS A CA 1
ATOM 761 C C . LYS A 1 91 ? 10.770 -3.795 14.671 1.00 90.62 91 LYS A C 1
ATOM 763 O O . LYS A 1 91 ? 9.672 -4.020 15.159 1.00 90.62 91 LYS A O 1
ATOM 768 N N . ARG A 1 92 ? 11.557 -2.789 15.061 1.00 89.00 92 ARG A N 1
ATOM 769 C CA . ARG A 1 92 ? 11.254 -1.894 16.188 1.00 89.00 92 ARG A CA 1
ATOM 770 C C . ARG A 1 92 ? 9.882 -1.229 16.052 1.00 89.00 92 ARG A C 1
ATOM 772 O O . ARG A 1 92 ? 9.053 -1.345 16.946 1.00 89.00 92 ARG A O 1
ATOM 779 N N . PHE A 1 93 ? 9.630 -0.572 14.922 1.00 89.19 93 PHE A N 1
ATOM 780 C CA . PHE A 1 93 ? 8.387 0.180 14.721 1.00 89.19 93 PHE A CA 1
ATOM 781 C C . PHE A 1 93 ? 7.164 -0.722 14.503 1.00 89.19 93 PHE A C 1
ATOM 783 O O . PHE A 1 93 ? 6.045 -0.327 14.819 1.00 89.19 93 PHE A O 1
ATOM 790 N N . THR A 1 94 ? 7.350 -1.939 13.983 1.00 88.50 94 THR A N 1
ATOM 791 C CA . THR A 1 94 ? 6.229 -2.858 13.719 1.00 88.50 94 THR A CA 1
ATOM 792 C C . THR A 1 94 ? 5.899 -3.772 14.893 1.00 88.50 94 THR A C 1
ATOM 794 O O . THR A 1 94 ? 4.743 -4.162 15.028 1.00 88.50 94 THR A O 1
ATOM 797 N N . SER A 1 95 ? 6.859 -4.074 15.774 1.00 87.75 95 SER A N 1
ATOM 798 C CA . SER A 1 95 ? 6.594 -4.849 16.992 1.00 87.75 95 SER A CA 1
ATOM 799 C C . SER A 1 95 ? 5.797 -4.069 18.033 1.00 87.75 95 SER A C 1
ATOM 801 O O . SER A 1 95 ? 5.068 -4.669 18.814 1.00 87.75 95 SER A O 1
ATOM 803 N N . GLU A 1 96 ? 5.946 -2.744 18.056 1.00 84.75 96 GLU A N 1
ATOM 804 C CA . GLU A 1 96 ? 5.244 -1.870 19.003 1.00 84.75 96 GLU A CA 1
ATOM 805 C C . GLU A 1 96 ? 3.857 -1.452 18.489 1.00 84.75 96 GLU A C 1
ATOM 807 O O . GLU A 1 96 ? 2.961 -1.173 19.284 1.00 84.75 96 GLU A O 1
ATOM 812 N N . SER A 1 97 ? 3.658 -1.431 17.165 1.00 90.56 97 SER A N 1
ATOM 813 C CA . SER A 1 97 ? 2.417 -0.970 16.541 1.00 90.56 97 SER A CA 1
ATOM 814 C C . SER A 1 97 ? 2.062 -1.788 15.290 1.00 90.56 97 SER A C 1
ATOM 816 O O . SER A 1 97 ? 2.557 -1.509 14.192 1.00 90.56 97 SER A O 1
ATOM 818 N N . PRO A 1 98 ? 1.131 -2.757 15.395 1.00 93.69 98 PRO A N 1
ATOM 819 C CA . PRO A 1 98 ? 0.609 -3.495 14.237 1.00 93.69 98 PRO A CA 1
ATOM 820 C C . PRO A 1 98 ? -0.029 -2.585 13.172 1.00 93.69 98 PRO A C 1
ATOM 822 O O . PRO A 1 98 ? -0.053 -2.904 11.978 1.00 93.69 98 PRO A O 1
ATOM 825 N N . LEU A 1 99 ? -0.505 -1.405 13.588 1.00 96.25 99 LEU A N 1
ATOM 826 C CA . LEU A 1 99 ? -1.058 -0.385 12.699 1.00 96.25 99 LEU A CA 1
ATOM 827 C C . LEU A 1 99 ? -0.001 0.151 11.729 1.00 96.25 99 LEU A C 1
ATOM 829 O O . LEU A 1 99 ? -0.279 0.304 10.538 1.00 96.25 99 LEU A O 1
ATOM 833 N N . VAL A 1 100 ? 1.222 0.382 12.212 1.00 96.44 100 VAL A N 1
ATOM 834 C CA . VAL A 1 100 ? 2.343 0.840 11.384 1.00 96.44 100 VAL A CA 1
ATOM 835 C C . VAL A 1 100 ? 2.640 -0.172 10.276 1.00 96.44 100 VAL A C 1
ATOM 837 O O . VAL A 1 100 ? 2.741 0.206 9.105 1.00 96.44 100 VAL A O 1
ATOM 840 N N . LEU A 1 101 ? 2.717 -1.463 10.619 1.00 95.94 101 LEU A N 1
ATOM 841 C CA . LEU A 1 101 ? 2.941 -2.529 9.639 1.00 95.94 101 LEU A CA 1
ATOM 842 C C . LEU A 1 101 ? 1.812 -2.592 8.607 1.00 95.94 101 LEU A C 1
ATOM 844 O O . LEU A 1 101 ? 2.072 -2.651 7.405 1.00 95.94 101 LEU A O 1
ATOM 848 N N . SER A 1 102 ? 0.563 -2.526 9.064 1.00 97.88 102 SER A N 1
ATOM 849 C CA . SER A 1 102 ? -0.615 -2.571 8.195 1.00 97.88 102 SER A CA 1
ATOM 850 C C . SER A 1 102 ? -0.646 -1.404 7.201 1.00 97.88 102 SER A C 1
ATOM 852 O O . SER A 1 102 ? -0.874 -1.617 6.009 1.00 97.88 102 SER A O 1
ATOM 854 N N . ILE A 1 103 ? -0.332 -0.180 7.644 1.00 98.25 103 ILE A N 1
ATOM 855 C CA . ILE A 1 103 ? -0.214 0.996 6.765 1.00 98.25 103 ILE A CA 1
ATOM 856 C C . ILE A 1 103 ? 0.893 0.783 5.727 1.00 98.25 103 ILE A C 1
ATOM 858 O O . ILE A 1 103 ? 0.676 0.996 4.532 1.00 98.25 103 ILE A O 1
ATOM 862 N N . LEU A 1 104 ? 2.071 0.322 6.152 1.00 97.56 104 LEU A N 1
ATOM 863 C CA . LEU A 1 104 ? 3.185 0.064 5.240 1.00 97.56 104 LEU A CA 1
ATOM 864 C C . LEU A 1 104 ? 2.876 -1.019 4.205 1.00 97.56 104 LEU A C 1
ATOM 866 O O . LEU A 1 104 ? 3.271 -0.880 3.043 1.00 97.56 104 LEU A O 1
ATOM 870 N N . ARG A 1 105 ? 2.154 -2.072 4.596 1.00 97.88 105 ARG A N 1
ATOM 871 C CA . ARG A 1 105 ? 1.704 -3.130 3.686 1.00 97.88 105 ARG A CA 1
ATOM 872 C C . ARG A 1 105 ? 0.759 -2.589 2.621 1.00 97.88 105 ARG A C 1
ATOM 874 O O . ARG A 1 105 ? 0.980 -2.846 1.439 1.00 97.88 105 ARG A O 1
ATOM 881 N N . VAL A 1 106 ? -0.228 -1.780 3.014 1.00 98.06 106 VAL A N 1
ATOM 882 C CA . VAL A 1 106 ? -1.156 -1.127 2.074 1.00 98.06 106 VAL A CA 1
ATOM 883 C C . VAL A 1 106 ? -0.408 -0.220 1.099 1.00 98.06 106 VAL A C 1
ATOM 885 O O . VAL A 1 106 ? -0.608 -0.322 -0.111 1.00 98.06 106 VAL A O 1
ATOM 888 N N . MET A 1 107 ? 0.504 0.618 1.596 1.00 97.44 107 MET A N 1
ATOM 889 C CA . MET A 1 107 ? 1.288 1.517 0.743 1.00 97.44 107 MET A CA 1
ATOM 890 C C . MET A 1 107 ? 2.207 0.754 -0.219 1.00 97.44 107 MET A C 1
ATOM 892 O O . MET A 1 107 ? 2.340 1.131 -1.382 1.00 97.44 107 MET A O 1
ATOM 896 N N . THR A 1 108 ? 2.815 -0.340 0.240 1.00 96.75 108 THR A N 1
ATOM 897 C CA . THR A 1 108 ? 3.664 -1.199 -0.598 1.00 96.75 108 THR A CA 1
ATOM 898 C C . THR A 1 108 ? 2.854 -1.875 -1.693 1.00 96.75 108 THR A C 1
ATOM 900 O O . THR A 1 108 ? 3.255 -1.816 -2.854 1.00 96.75 108 THR A O 1
ATOM 903 N N . TYR A 1 109 ? 1.703 -2.458 -1.344 1.00 96.69 109 TYR A N 1
ATOM 904 C CA . TYR A 1 109 ? 0.788 -3.050 -2.316 1.00 96.69 109 TYR A CA 1
ATOM 905 C C . TYR A 1 109 ? 0.391 -2.032 -3.383 1.00 96.69 109 TYR A C 1
ATOM 907 O O . TYR A 1 109 ? 0.464 -2.318 -4.573 1.00 96.69 109 TYR A O 1
AT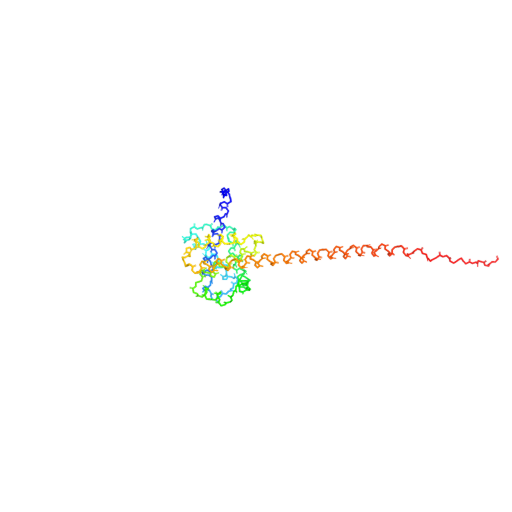OM 915 N N . GLU A 1 110 ? 0.054 -0.807 -2.982 1.00 94.25 110 GLU A N 1
ATOM 916 C CA . GLU A 1 110 ? -0.290 0.243 -3.933 1.00 94.25 110 GLU A CA 1
ATOM 917 C C . GLU A 1 110 ? 0.856 0.544 -4.914 1.00 94.25 110 GLU A C 1
ATOM 919 O O . GLU A 1 110 ? 0.629 0.683 -6.117 1.00 94.25 110 GLU A O 1
ATOM 924 N N . PHE A 1 111 ? 2.099 0.613 -4.435 1.00 93.06 111 PHE A N 1
ATOM 925 C CA . PHE A 1 111 ? 3.252 0.896 -5.294 1.00 93.06 111 PHE A CA 1
ATOM 926 C C . PHE A 1 111 ? 3.581 -0.232 -6.273 1.00 93.06 111 PHE A C 1
ATOM 928 O O . PHE A 1 111 ? 4.102 0.061 -7.350 1.00 93.06 111 PHE A O 1
ATOM 935 N N . MET A 1 112 ? 3.232 -1.483 -5.958 1.00 91.81 112 MET A N 1
ATOM 936 C CA . MET A 1 112 ? 3.369 -2.606 -6.896 1.00 91.81 112 MET A CA 1
ATOM 937 C C . MET A 1 112 ? 2.523 -2.407 -8.159 1.00 91.81 112 MET A C 1
ATOM 939 O O . MET A 1 112 ? 2.924 -2.832 -9.239 1.00 91.81 112 MET A O 1
ATOM 943 N N . TRP A 1 113 ? 1.376 -1.734 -8.038 1.00 88.38 113 TRP A N 1
ATOM 944 C CA . TRP A 1 113 ? 0.428 -1.527 -9.141 1.00 88.38 113 TRP A CA 1
ATOM 945 C C . TRP A 1 113 ? 0.446 -0.107 -9.707 1.00 88.38 113 TRP A C 1
ATOM 947 O O . TRP A 1 113 ? -0.177 0.162 -10.735 1.00 88.38 113 TRP A O 1
ATOM 957 N N . GLN A 1 114 ? 1.168 0.808 -9.058 1.00 84.69 114 GLN A N 1
ATOM 958 C CA . GLN A 1 114 ? 1.353 2.184 -9.503 1.00 84.69 114 GLN A CA 1
ATOM 959 C C . GLN A 1 114 ? 2.804 2.432 -9.916 1.00 84.69 114 GLN A C 1
ATOM 961 O O . GLN A 1 114 ? 3.576 3.029 -9.159 1.00 84.69 114 GLN A O 1
ATOM 966 N N . PRO A 1 115 ? 3.194 2.027 -11.138 1.00 72.38 115 PRO A N 1
ATOM 967 C CA . PRO A 1 115 ? 4.565 2.188 -11.617 1.00 72.38 115 PRO A CA 1
ATOM 968 C C . PRO A 1 115 ? 4.976 3.662 -11.699 1.00 72.38 115 PRO A C 1
ATOM 970 O O . PRO A 1 115 ? 6.138 3.993 -11.485 1.00 72.38 115 PRO A O 1
ATOM 973 N N . SER A 1 116 ? 4.022 4.570 -11.920 1.00 72.56 116 SER A N 1
ATOM 974 C CA . SER A 1 116 ? 4.240 6.015 -11.996 1.00 72.56 116 SER A CA 1
ATOM 975 C C . SER A 1 116 ? 3.777 6.733 -10.726 1.00 72.56 116 SER A C 1
ATOM 977 O O . SER A 1 116 ? 2.625 6.595 -10.318 1.00 72.56 116 SER A O 1
ATOM 979 N N . GLY A 1 117 ? 4.637 7.562 -10.139 1.00 81.94 117 GLY A N 1
ATOM 980 C CA . GLY A 1 117 ? 4.287 8.404 -8.999 1.00 81.94 117 GLY A CA 1
ATOM 981 C C . GLY A 1 117 ? 5.511 9.114 -8.438 1.00 81.94 117 GLY A C 1
ATOM 982 O O . GLY A 1 117 ? 6.615 8.593 -8.514 1.00 81.94 117 GLY A O 1
ATOM 983 N N . THR A 1 118 ? 5.317 10.304 -7.871 1.00 89.75 118 THR A N 1
ATOM 984 C CA . THR A 1 118 ? 6.410 11.047 -7.221 1.00 89.75 118 THR A CA 1
ATOM 985 C C . THR A 1 118 ? 6.508 10.683 -5.742 1.00 89.75 118 THR A C 1
ATOM 987 O O . THR A 1 118 ? 5.498 10.358 -5.113 1.00 89.75 118 THR A O 1
ATOM 990 N N . VAL A 1 119 ? 7.694 10.831 -5.147 1.00 92.56 119 VAL A N 1
ATOM 991 C CA . VAL A 1 119 ? 7.887 10.706 -3.687 1.00 92.56 119 VAL A CA 1
ATOM 992 C C . VAL A 1 119 ? 6.930 11.624 -2.916 1.00 92.56 119 VAL A C 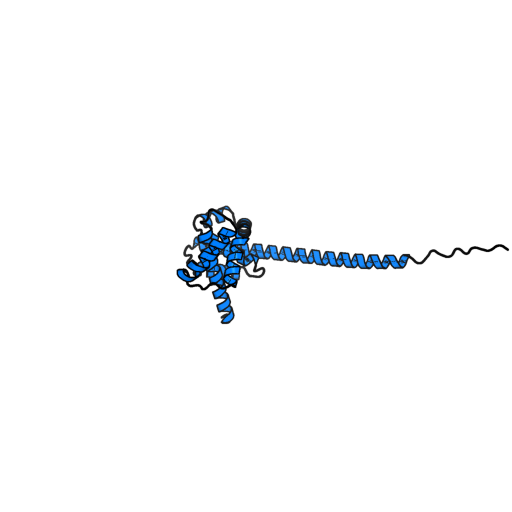1
ATOM 994 O O . VAL A 1 119 ? 6.316 11.206 -1.941 1.00 92.56 119 VAL A O 1
ATOM 997 N N . ARG A 1 120 ? 6.686 12.843 -3.413 1.00 92.94 120 ARG A N 1
ATOM 998 C CA . ARG A 1 120 ? 5.710 13.767 -2.817 1.00 92.94 120 ARG A CA 1
ATOM 999 C C . ARG A 1 120 ? 4.287 13.196 -2.794 1.00 92.94 120 ARG A C 1
ATOM 1001 O O . ARG A 1 120 ? 3.580 13.366 -1.807 1.00 92.94 120 ARG A O 1
ATOM 1008 N N . MET A 1 121 ? 3.856 12.529 -3.866 1.00 91.19 121 MET A N 1
ATOM 1009 C CA . MET A 1 121 ? 2.545 11.868 -3.896 1.00 91.19 121 MET A CA 1
ATOM 1010 C C . MET A 1 121 ? 2.483 10.677 -2.939 1.00 91.19 121 MET A C 1
ATOM 1012 O O . MET A 1 121 ? 1.445 10.470 -2.315 1.00 91.19 121 MET A O 1
ATOM 1016 N N . ALA A 1 122 ? 3.580 9.925 -2.800 1.00 94.19 122 ALA A N 1
ATOM 1017 C CA . ALA A 1 122 ? 3.686 8.850 -1.818 1.00 94.19 122 ALA A CA 1
ATOM 1018 C C . ALA A 1 122 ? 3.557 9.387 -0.383 1.00 94.19 122 ALA A C 1
ATOM 1020 O O . ALA A 1 122 ? 2.781 8.837 0.394 1.00 94.19 122 ALA A O 1
ATOM 1021 N N . HIS A 1 123 ? 4.228 10.501 -0.064 1.00 95.94 123 HIS A N 1
ATOM 1022 C CA . HIS A 1 123 ? 4.104 11.166 1.237 1.00 95.94 123 HIS A CA 1
ATOM 1023 C C . HIS A 1 123 ? 2.669 11.612 1.510 1.00 95.94 123 HIS A C 1
ATOM 1025 O O . HIS A 1 123 ? 2.139 11.311 2.572 1.00 95.94 123 HIS A O 1
ATOM 1031 N N . GLN A 1 124 ? 2.027 12.287 0.550 1.00 95.56 124 GLN A N 1
ATOM 1032 C CA . GLN A 1 124 ? 0.643 12.732 0.719 1.00 95.56 124 GLN A CA 1
ATOM 1033 C C . GLN A 1 124 ? -0.301 11.548 0.930 1.00 95.56 124 GLN A C 1
ATOM 1035 O O . GLN A 1 124 ? -1.129 11.579 1.826 1.00 95.56 124 GLN A O 1
ATOM 1040 N N . SER A 1 125 ? -0.144 10.486 0.138 1.00 95.19 125 SER A N 1
ATOM 1041 C CA . SER A 1 125 ? -0.990 9.293 0.238 1.00 95.19 125 SER A CA 1
ATOM 1042 C C . SER A 1 125 ? -0.847 8.606 1.597 1.00 95.19 125 SER A C 1
ATOM 1044 O O . SER A 1 125 ? -1.847 8.234 2.203 1.00 95.19 125 SER A O 1
ATOM 1046 N N . ALA A 1 126 ? 0.387 8.482 2.097 1.00 97.00 126 ALA A N 1
ATOM 1047 C CA . ALA A 1 126 ? 0.637 7.943 3.427 1.00 97.00 126 ALA A CA 1
ATOM 1048 C C . ALA A 1 126 ? 0.088 8.867 4.523 1.00 97.00 126 ALA A C 1
ATOM 1050 O O . ALA A 1 126 ? -0.501 8.378 5.478 1.00 97.00 126 ALA A O 1
ATOM 1051 N N . ALA A 1 127 ? 0.240 10.187 4.385 1.00 97.56 127 ALA A N 1
ATOM 1052 C CA . ALA A 1 127 ? -0.298 11.159 5.334 1.00 97.56 127 ALA A CA 1
ATOM 1053 C C . ALA A 1 127 ? -1.828 11.095 5.419 1.00 97.56 127 ALA A C 1
ATOM 1055 O O . ALA A 1 127 ? -2.353 10.988 6.526 1.00 97.56 127 ALA A O 1
ATOM 1056 N N . ASP A 1 128 ? -2.514 11.072 4.272 1.00 97.38 128 ASP A N 1
ATOM 1057 C CA . ASP A 1 128 ? -3.972 10.931 4.185 1.00 97.38 128 ASP A CA 1
ATOM 1058 C C . ASP A 1 128 ? -4.437 9.631 4.864 1.00 97.38 128 ASP A C 1
ATOM 1060 O O . ASP A 1 128 ? -5.425 9.622 5.598 1.00 97.38 128 ASP A O 1
ATOM 1064 N N . LEU A 1 129 ? -3.718 8.522 4.639 1.00 98.31 129 LEU A N 1
ATOM 1065 C CA . LEU A 1 129 ? -4.038 7.229 5.246 1.00 98.31 129 LEU A CA 1
ATOM 1066 C C . LEU A 1 129 ? -3.790 7.222 6.759 1.00 98.31 129 LEU A C 1
ATOM 1068 O O . LEU A 1 129 ? -4.656 6.781 7.508 1.00 98.31 129 LEU A O 1
ATOM 1072 N N . MET A 1 130 ? -2.649 7.742 7.217 1.00 98.12 130 MET A N 1
ATOM 1073 C CA . MET A 1 130 ? -2.331 7.862 8.644 1.00 98.12 130 MET A CA 1
ATOM 1074 C C . MET A 1 130 ? -3.370 8.709 9.381 1.00 98.12 130 MET A C 1
ATOM 1076 O O . MET A 1 130 ? -3.803 8.328 10.464 1.00 98.12 130 MET A O 1
ATOM 1080 N N . GLU A 1 131 ? -3.797 9.825 8.787 1.00 97.75 131 GLU A N 1
ATOM 1081 C CA . GLU A 1 131 ? -4.869 10.662 9.330 1.00 97.75 131 GLU A CA 1
ATOM 1082 C C . GLU A 1 131 ? -6.201 9.904 9.364 1.00 97.75 131 GLU A C 1
ATOM 1084 O O . GLU A 1 131 ? -6.887 9.897 10.383 1.00 97.75 131 GLU A O 1
ATOM 1089 N N . LYS A 1 132 ? -6.550 9.189 8.286 1.00 97.38 132 LYS A N 1
ATOM 1090 C CA . LYS A 1 132 ? -7.789 8.402 8.227 1.00 97.38 132 LYS A CA 1
ATOM 1091 C C . LYS A 1 132 ? -7.829 7.270 9.260 1.00 97.38 132 LYS A C 1
ATOM 1093 O O . LYS A 1 132 ? -8.924 6.914 9.701 1.00 97.38 132 LYS A O 1
ATOM 1098 N N . CYS A 1 133 ? -6.669 6.721 9.611 1.00 97.38 133 CYS A N 1
ATOM 1099 C CA . CYS A 1 133 ? -6.476 5.688 10.628 1.00 97.38 133 CYS A CA 1
ATOM 1100 C C . CYS A 1 133 ? -6.265 6.239 12.049 1.00 97.38 133 CYS A C 1
ATOM 1102 O O . CYS A 1 133 ? -6.038 5.439 12.951 1.00 97.38 133 CYS A O 1
ATOM 1104 N N . ASP A 1 134 ? -6.327 7.560 12.245 1.00 96.25 134 ASP A N 1
ATOM 1105 C CA . ASP A 1 134 ? -6.099 8.224 13.537 1.00 96.25 134 ASP A CA 1
ATOM 1106 C C . ASP A 1 134 ? -4.736 7.877 14.175 1.00 96.25 134 ASP A C 1
ATOM 1108 O O . ASP A 1 134 ? -4.599 7.673 15.381 1.00 96.25 134 ASP A O 1
ATOM 1112 N N . LEU A 1 135 ? -3.683 7.777 13.354 1.00 95.56 135 LEU A N 1
ATOM 1113 C CA . LEU A 1 135 ? -2.329 7.539 13.853 1.00 95.56 135 LEU A CA 1
ATOM 1114 C C . LEU A 1 135 ? -1.758 8.830 14.463 1.00 95.56 135 LEU A C 1
ATOM 1116 O O . LEU A 1 135 ? -1.343 9.742 13.744 1.00 95.56 135 LEU A O 1
ATOM 1120 N N . VAL A 1 136 ? -1.694 8.889 15.795 1.00 92.25 136 VAL A N 1
ATOM 1121 C CA . VAL A 1 136 ? -1.260 10.087 16.542 1.00 92.25 136 VAL A CA 1
ATOM 1122 C C . VAL A 1 136 ? 0.264 10.155 16.745 1.00 92.25 136 VAL A C 1
ATOM 1124 O O . VAL A 1 136 ? 0.833 11.247 16.802 1.00 92.25 136 VAL A O 1
ATOM 1127 N N . GLY A 1 137 ? 0.951 9.010 16.820 1.00 93.44 137 GLY A N 1
ATOM 1128 C CA . GLY A 1 137 ? 2.376 8.921 17.165 1.00 93.44 137 GLY A CA 1
ATOM 1129 C C . GLY A 1 137 ? 3.296 9.647 16.177 1.00 93.44 137 GLY A C 1
ATOM 1130 O O . GLY A 1 137 ? 3.443 9.232 15.032 1.00 93.44 137 GLY A O 1
ATOM 1131 N N . LYS A 1 138 ? 3.964 10.726 16.614 1.00 95.00 138 LYS A N 1
ATOM 1132 C CA . LYS A 1 138 ? 4.854 11.519 15.742 1.00 95.00 138 LYS A CA 1
ATOM 1133 C C . LYS A 1 138 ? 6.001 10.684 15.160 1.00 95.00 138 LYS A C 1
ATOM 1135 O O . LYS A 1 138 ? 6.241 10.760 13.959 1.00 95.00 138 LYS A O 1
ATOM 1140 N N . ALA A 1 139 ? 6.671 9.888 15.996 1.00 94.69 139 ALA A N 1
ATOM 1141 C CA . ALA A 1 139 ? 7.780 9.035 15.569 1.00 94.69 139 ALA A CA 1
ATOM 1142 C C . ALA A 1 139 ? 7.331 8.019 14.504 1.00 94.69 139 ALA A C 1
ATOM 1144 O O . ALA A 1 139 ? 7.972 7.904 13.462 1.00 94.69 139 ALA A O 1
ATOM 1145 N N . ASP A 1 140 ? 6.181 7.371 14.715 1.00 94.94 140 ASP A N 1
ATOM 1146 C CA . ASP A 1 140 ? 5.589 6.438 13.751 1.00 94.94 140 ASP A CA 1
ATOM 1147 C C . ASP A 1 140 ? 5.280 7.126 12.422 1.00 94.94 140 ASP A C 1
ATOM 1149 O O . ASP A 1 140 ? 5.613 6.610 11.356 1.00 94.94 140 ASP A O 1
ATOM 1153 N N . ARG A 1 141 ? 4.688 8.325 12.466 1.00 96.50 141 ARG A N 1
ATOM 1154 C CA . ARG A 1 141 ? 4.347 9.089 11.259 1.00 96.50 141 ARG A CA 1
ATOM 1155 C C . ARG A 1 141 ? 5.580 9.493 10.457 1.00 96.50 141 ARG A C 1
ATOM 1157 O O . ARG A 1 141 ? 5.591 9.357 9.230 1.00 96.50 141 ARG A O 1
ATOM 1164 N N . GLU A 1 142 ? 6.617 9.992 11.125 1.00 96.00 142 GLU A N 1
ATOM 1165 C CA . GLU A 1 142 ? 7.891 10.364 10.493 1.00 96.00 142 GLU A CA 1
ATOM 1166 C C . GLU A 1 142 ? 8.584 9.143 9.883 1.00 96.00 142 GLU A C 1
ATOM 1168 O O . GLU A 1 142 ? 9.097 9.194 8.755 1.00 96.00 142 GLU A O 1
ATOM 1173 N N . TRP A 1 143 ? 8.543 8.022 10.598 1.00 95.12 143 TRP A N 1
ATOM 1174 C CA . TRP A 1 143 ? 9.144 6.785 10.143 1.00 95.12 143 TRP A CA 1
ATOM 1175 C C . TRP A 1 143 ? 8.393 6.174 8.955 1.00 95.12 143 TRP A C 1
ATOM 1177 O O . TRP A 1 143 ? 9.030 5.872 7.942 1.00 95.12 143 TRP A O 1
ATOM 1187 N N . ILE A 1 144 ? 7.057 6.084 9.006 1.00 96.88 144 ILE A N 1
ATOM 1188 C CA . ILE A 1 144 ? 6.220 5.651 7.874 1.00 96.88 144 ILE A CA 1
ATOM 1189 C C . ILE A 1 144 ? 6.512 6.521 6.656 1.00 96.88 144 ILE A C 1
ATOM 1191 O O . ILE A 1 144 ? 6.769 5.982 5.581 1.00 96.88 144 ILE A O 1
ATOM 1195 N N . THR A 1 145 ? 6.532 7.848 6.821 1.00 96.88 145 THR A N 1
ATOM 1196 C CA . THR A 1 145 ? 6.819 8.797 5.731 1.00 96.88 145 THR A CA 1
ATOM 1197 C C . THR A 1 145 ? 8.173 8.502 5.082 1.00 96.88 145 THR A C 1
ATOM 1199 O O . THR A 1 145 ? 8.280 8.418 3.858 1.00 96.88 145 THR A O 1
ATOM 1202 N N . SER A 1 146 ? 9.201 8.262 5.894 1.00 96.00 146 SER A N 1
ATOM 1203 C CA . SER A 1 146 ? 10.541 7.919 5.408 1.00 96.00 146 SER A CA 1
ATOM 1204 C C . SER A 1 146 ? 10.582 6.550 4.718 1.00 96.00 146 SER A C 1
ATOM 1206 O O . SER A 1 146 ? 11.237 6.387 3.685 1.00 96.00 146 SER A O 1
ATOM 1208 N N . ALA A 1 147 ? 9.866 5.559 5.251 1.00 96.50 147 ALA A N 1
ATOM 1209 C CA . ALA A 1 147 ? 9.779 4.219 4.680 1.00 96.50 147 ALA A CA 1
ATOM 1210 C C . ALA A 1 147 ? 9.069 4.215 3.320 1.00 96.50 147 ALA A C 1
ATOM 1212 O O . ALA A 1 147 ? 9.577 3.619 2.366 1.00 96.50 147 ALA A O 1
ATOM 1213 N N . VAL A 1 148 ? 7.951 4.936 3.179 1.00 96.25 148 VAL A N 1
ATOM 1214 C CA . VAL A 1 148 ? 7.256 5.051 1.886 1.00 96.25 148 VAL A CA 1
ATOM 1215 C C . VAL A 1 148 ? 8.079 5.810 0.849 1.00 96.25 148 VAL A C 1
ATOM 1217 O O . VAL A 1 148 ? 8.010 5.473 -0.332 1.00 96.25 148 VAL A O 1
ATOM 1220 N N . ALA A 1 149 ? 8.910 6.772 1.265 1.00 95.75 149 ALA A N 1
ATOM 1221 C CA . ALA A 1 149 ? 9.844 7.458 0.374 1.00 95.75 149 ALA A CA 1
ATOM 1222 C C . ALA A 1 149 ? 10.872 6.487 -0.226 1.00 95.75 149 ALA A C 1
ATOM 1224 O O . ALA A 1 149 ? 11.078 6.462 -1.446 1.00 95.75 149 ALA A O 1
ATOM 1225 N N . ARG A 1 150 ? 11.483 5.651 0.627 1.00 95.50 150 ARG A N 1
ATOM 1226 C CA . ARG A 1 150 ? 12.435 4.613 0.202 1.00 95.50 150 ARG A CA 1
ATOM 1227 C C . ARG A 1 150 ? 11.775 3.604 -0.728 1.00 95.50 150 ARG A C 1
ATOM 1229 O O . ARG A 1 150 ? 12.318 3.334 -1.796 1.00 95.50 150 ARG A O 1
ATOM 1236 N N . LEU A 1 151 ? 10.585 3.115 -0.371 1.00 94.69 151 LEU A N 1
ATOM 1237 C CA . LEU A 1 151 ? 9.799 2.207 -1.214 1.00 94.69 151 LEU A CA 1
ATOM 1238 C C . LEU A 1 151 ? 9.537 2.815 -2.586 1.00 94.69 151 LEU A C 1
ATOM 1240 O O . LEU A 1 151 ? 9.911 2.221 -3.593 1.00 94.69 151 LEU A O 1
ATOM 1244 N N . ARG A 1 152 ? 8.969 4.022 -2.643 1.00 94.38 152 ARG A N 1
ATOM 1245 C CA . ARG A 1 152 ? 8.669 4.706 -3.907 1.00 94.38 152 ARG A CA 1
ATOM 1246 C C . ARG A 1 152 ? 9.904 4.840 -4.797 1.00 94.38 152 ARG A C 1
ATOM 1248 O O . ARG A 1 152 ? 9.818 4.572 -5.993 1.00 94.38 152 ARG A O 1
ATOM 1255 N N . THR A 1 153 ? 11.043 5.192 -4.206 1.00 93.31 153 THR A N 1
ATOM 1256 C CA . THR A 1 153 ? 12.326 5.323 -4.913 1.00 93.31 153 THR A CA 1
ATOM 1257 C C . THR A 1 153 ? 12.822 3.972 -5.442 1.00 93.31 153 THR A C 1
ATOM 1259 O O . THR A 1 153 ? 13.235 3.866 -6.596 1.00 93.31 153 THR A O 1
ATOM 1262 N N . ALA A 1 154 ? 12.740 2.914 -4.631 1.00 92.69 154 ALA A N 1
ATOM 1263 C CA . ALA A 1 154 ? 13.151 1.566 -5.020 1.00 92.69 154 ALA A CA 1
ATOM 1264 C C . ALA A 1 154 ? 12.261 0.978 -6.129 1.00 92.69 154 ALA A C 1
ATOM 1266 O O . ALA A 1 154 ? 12.774 0.388 -7.084 1.00 92.69 154 ALA A O 1
ATOM 1267 N N . PHE A 1 155 ? 10.941 1.17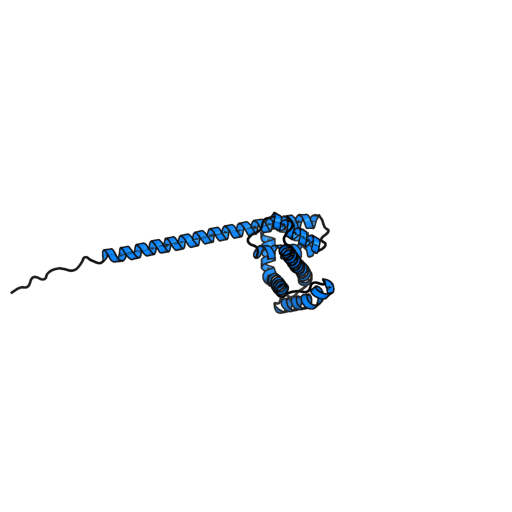4 -6.039 1.00 90.69 155 PHE A N 1
ATOM 1268 C CA . PHE A 1 155 ? 10.005 0.773 -7.088 1.00 90.69 155 PHE A CA 1
ATOM 1269 C C . PHE A 1 155 ? 10.284 1.528 -8.384 1.00 90.69 155 PHE A C 1
ATOM 1271 O O . PHE A 1 155 ? 10.367 0.898 -9.433 1.00 90.69 155 PHE A O 1
ATOM 1278 N N . GLU A 1 156 ? 10.468 2.847 -8.336 1.00 89.75 156 GLU A N 1
ATOM 1279 C CA . GLU A 1 156 ? 10.776 3.643 -9.527 1.00 89.75 156 GLU A CA 1
ATOM 1280 C C . GLU A 1 156 ? 12.062 3.170 -10.216 1.00 89.75 156 GLU A C 1
ATOM 1282 O O . GLU A 1 156 ? 12.042 2.905 -11.418 1.00 89.75 156 GLU A O 1
ATOM 1287 N N . LYS A 1 157 ? 13.137 2.948 -9.450 1.00 89.69 157 LYS A N 1
ATOM 1288 C CA . LYS A 1 157 ? 14.389 2.388 -9.975 1.00 89.69 157 LYS A CA 1
ATOM 1289 C C . LYS A 1 157 ? 14.182 1.016 -10.623 1.00 89.69 157 LYS A C 1
ATOM 1291 O O . LYS A 1 157 ? 14.629 0.787 -11.740 1.00 89.69 157 LYS A O 1
ATOM 1296 N N . THR A 1 158 ? 13.459 0.117 -9.954 1.00 87.81 158 THR A N 1
ATOM 1297 C CA . THR A 1 158 ? 13.205 -1.242 -10.464 1.00 87.81 158 THR A CA 1
ATOM 1298 C C . THR A 1 158 ? 12.410 -1.218 -11.773 1.00 87.81 158 THR A C 1
ATOM 1300 O O . THR A 1 158 ? 12.709 -1.983 -12.691 1.00 87.81 158 THR A O 1
ATOM 1303 N N . HIS A 1 159 ? 11.428 -0.320 -11.894 1.00 86.31 159 HIS A N 1
ATOM 1304 C CA . HIS A 1 159 ? 10.667 -0.143 -13.132 1.00 86.31 159 HIS A CA 1
ATOM 1305 C C . HIS A 1 159 ? 11.540 0.422 -14.264 1.00 86.31 159 HIS A C 1
ATOM 1307 O O . HIS A 1 159 ? 11.494 -0.099 -15.377 1.00 86.31 159 HIS A O 1
ATOM 1313 N N . GLN A 1 160 ? 12.381 1.423 -13.981 1.00 87.06 160 GLN A N 1
ATOM 1314 C CA . GLN A 1 160 ? 13.321 1.983 -14.962 1.00 87.06 160 GLN A CA 1
ATOM 1315 C C . GLN A 1 160 ? 14.332 0.936 -15.459 1.00 87.06 160 GLN A C 1
ATOM 1317 O O . GLN A 1 160 ? 14.577 0.826 -16.666 1.00 87.06 160 GLN A O 1
ATOM 1322 N N . ASP A 1 161 ? 14.878 0.125 -14.550 1.00 89.31 161 ASP A N 1
ATOM 1323 C CA . ASP A 1 161 ? 15.796 -0.967 -14.884 1.00 89.31 161 ASP A CA 1
ATOM 1324 C C . ASP A 1 161 ? 15.106 -2.023 -15.762 1.00 89.31 161 ASP A C 1
ATOM 1326 O O . ASP A 1 161 ? 15.688 -2.520 -16.734 1.00 89.31 161 ASP A O 1
ATOM 1330 N N . TRP A 1 162 ? 13.849 -2.356 -15.453 1.00 86.56 162 TRP A N 1
ATOM 1331 C CA . TRP A 1 162 ? 13.053 -3.287 -16.250 1.00 86.56 162 TRP A CA 1
ATOM 1332 C C . TRP A 1 162 ? 12.802 -2.766 -17.665 1.00 86.56 162 TRP A C 1
ATOM 1334 O O . TRP A 1 162 ? 13.051 -3.497 -18.628 1.00 86.56 162 TRP A O 1
ATOM 1344 N N . ASP A 1 163 ? 12.368 -1.513 -17.802 1.00 87.12 163 ASP A N 1
ATOM 1345 C CA . ASP A 1 163 ? 12.106 -0.890 -19.100 1.00 87.12 163 ASP A CA 1
ATOM 1346 C C . ASP A 1 163 ? 13.376 -0.806 -19.951 1.00 87.12 163 ASP A C 1
ATOM 1348 O O . ASP A 1 163 ? 13.350 -1.152 -21.135 1.00 87.12 163 ASP A O 1
ATOM 1352 N N . THR A 1 164 ? 14.508 -0.447 -19.342 1.00 89.56 164 THR A N 1
ATOM 1353 C CA . THR A 1 164 ? 15.816 -0.415 -20.016 1.00 89.56 164 THR A CA 1
ATOM 1354 C C . THR A 1 164 ? 16.202 -1.801 -20.531 1.00 89.56 164 THR A C 1
ATOM 1356 O O . THR A 1 164 ? 16.528 -1.974 -21.707 1.00 89.56 164 THR A O 1
ATOM 1359 N N . ARG A 1 165 ? 16.087 -2.834 -19.683 1.00 90.88 165 ARG A N 1
ATOM 1360 C CA . ARG A 1 165 ? 16.362 -4.228 -20.076 1.00 90.88 165 ARG A CA 1
ATOM 1361 C C . ARG A 1 165 ? 15.381 -4.754 -21.114 1.00 90.88 165 ARG A C 1
ATOM 1363 O O . ARG A 1 165 ? 15.727 -5.672 -21.857 1.00 90.88 165 ARG A O 1
ATOM 1370 N N . ARG A 1 166 ? 14.138 -4.272 -21.122 1.00 92.06 166 ARG A N 1
ATOM 1371 C CA . ARG A 1 166 ? 13.128 -4.671 -22.106 1.00 92.06 166 ARG A CA 1
ATOM 1372 C C . ARG A 1 166 ? 13.468 -4.095 -23.477 1.00 92.06 166 ARG A C 1
ATOM 1374 O O . ARG A 1 166 ? 13.549 -4.869 -24.424 1.00 92.06 166 ARG A O 1
ATOM 1381 N N . ARG A 1 167 ? 13.778 -2.796 -23.553 1.00 91.12 167 ARG A N 1
ATOM 1382 C CA . ARG A 1 167 ? 14.207 -2.129 -24.795 1.00 91.12 167 ARG A CA 1
ATOM 1383 C C . ARG A 1 167 ? 15.461 -2.765 -25.381 1.00 91.12 167 ARG A C 1
ATOM 1385 O O . ARG A 1 167 ? 15.439 -3.164 -26.535 1.00 91.12 167 ARG A O 1
ATOM 1392 N N . ALA A 1 168 ? 16.487 -3.005 -24.563 1.00 91.62 168 ALA A N 1
ATOM 1393 C CA . ALA A 1 168 ? 17.709 -3.671 -25.023 1.00 91.62 168 ALA A CA 1
ATOM 1394 C C . ALA A 1 168 ? 17.441 -5.078 -25.603 1.00 91.62 168 ALA A C 1
ATOM 1396 O O . ALA A 1 168 ? 18.069 -5.495 -26.575 1.00 91.62 168 ALA A O 1
ATOM 1397 N N . ARG A 1 169 ? 16.483 -5.825 -25.031 1.00 92.06 169 ARG A N 1
ATOM 1398 C CA . ARG A 1 169 ? 16.060 -7.134 -25.560 1.00 92.06 169 ARG A CA 1
ATOM 1399 C C . ARG A 1 169 ? 15.276 -7.012 -26.867 1.00 92.06 169 ARG A C 1
ATOM 1401 O O . ARG A 1 169 ? 15.433 -7.863 -27.737 1.00 92.06 169 ARG A O 1
ATOM 1408 N N . GLU A 1 170 ? 14.420 -6.005 -26.993 1.00 92.06 170 GLU A N 1
ATOM 1409 C CA . GLU A 1 170 ? 13.652 -5.728 -28.212 1.00 92.06 170 GLU A CA 1
ATOM 1410 C C . GLU A 1 170 ? 14.576 -5.290 -29.359 1.00 92.06 170 GLU A C 1
ATOM 1412 O O . GLU A 1 170 ? 14.500 -5.859 -30.447 1.00 92.06 170 GLU A O 1
ATOM 1417 N N . GLU A 1 171 ? 15.514 -4.379 -29.096 1.00 91.38 171 GLU A N 1
ATOM 1418 C CA . GLU A 1 171 ? 16.534 -3.925 -30.051 1.00 91.38 171 GLU A CA 1
ATOM 1419 C C . GLU A 1 171 ? 17.428 -5.076 -30.513 1.00 91.38 171 GLU A C 1
ATOM 1421 O O . GLU A 1 171 ? 17.618 -5.262 -31.714 1.00 91.38 171 GLU A O 1
ATOM 1426 N N . ARG A 1 172 ? 17.901 -5.920 -29.585 1.00 90.56 172 ARG A N 1
ATOM 1427 C CA . ARG A 1 172 ? 18.684 -7.112 -29.932 1.00 90.56 172 ARG A CA 1
ATOM 1428 C C . ARG A 1 172 ? 17.904 -8.067 -30.835 1.00 90.56 172 ARG A C 1
ATOM 1430 O O . ARG A 1 172 ? 18.451 -8.548 -31.820 1.00 90.56 172 ARG A O 1
ATOM 1437 N N . LYS A 1 173 ? 16.622 -8.310 -30.545 1.00 91.12 173 LYS A N 1
ATOM 1438 C CA . LYS A 1 173 ? 15.765 -9.152 -31.397 1.00 91.12 173 LYS A CA 1
ATOM 1439 C C . LYS A 1 173 ? 15.552 -8.552 -32.787 1.00 91.12 173 LYS A C 1
ATOM 1441 O O . LYS A 1 173 ? 15.453 -9.305 -33.752 1.00 91.12 173 LYS A O 1
ATOM 1446 N N . LEU A 1 174 ? 15.434 -7.229 -32.900 1.00 89.44 174 LEU A N 1
ATOM 1447 C CA . LEU A 1 174 ? 15.303 -6.551 -34.193 1.00 89.44 174 LEU A CA 1
ATOM 1448 C C . LEU A 1 174 ? 16.606 -6.631 -34.996 1.00 89.44 174 LEU A C 1
ATOM 1450 O O . LEU A 1 174 ? 16.554 -6.955 -36.179 1.00 89.44 174 LEU A O 1
ATOM 1454 N N . ALA A 1 175 ? 17.755 -6.428 -34.349 1.00 87.38 175 ALA A N 1
ATOM 1455 C CA . ALA A 1 175 ? 19.067 -6.575 -34.974 1.00 87.38 175 ALA A CA 1
ATOM 1456 C C . ALA A 1 175 ? 19.329 -8.018 -35.443 1.00 87.38 175 ALA A C 1
ATOM 1458 O O . ALA A 1 175 ? 19.767 -8.225 -36.570 1.00 87.38 175 ALA A O 1
ATOM 1459 N N . GLU A 1 176 ? 18.991 -9.023 -34.624 1.00 86.25 176 GLU A N 1
ATOM 1460 C CA . GLU A 1 176 ? 19.100 -10.443 -34.995 1.00 86.25 176 GLU A CA 1
ATOM 1461 C C . GLU A 1 176 ? 18.191 -10.794 -36.189 1.00 86.25 176 GLU A C 1
ATOM 1463 O O . GLU A 1 176 ? 18.602 -11.539 -37.076 1.00 86.25 176 GLU A O 1
ATOM 1468 N N . LYS A 1 177 ? 16.977 -10.227 -36.260 1.00 85.19 177 LYS A N 1
ATOM 1469 C CA . LYS A 1 177 ? 16.073 -10.407 -37.410 1.00 85.19 177 LYS A CA 1
ATOM 1470 C C . LYS A 1 177 ? 16.574 -9.721 -38.680 1.00 85.19 177 LYS A C 1
ATOM 1472 O O . LYS A 1 177 ? 16.424 -10.302 -39.748 1.00 85.19 177 LYS A O 1
ATOM 1477 N N . ALA A 1 178 ? 17.139 -8.519 -38.573 1.00 83.25 178 ALA A N 1
ATOM 1478 C CA . ALA A 1 178 ? 17.724 -7.815 -39.712 1.00 83.25 178 ALA A CA 1
ATOM 1479 C C . ALA A 1 178 ? 18.923 -8.596 -40.276 1.00 83.25 178 ALA A C 1
ATOM 1481 O O . ALA A 1 178 ? 18.934 -8.926 -41.456 1.00 83.25 178 ALA A O 1
ATOM 1482 N N . ALA A 1 179 ? 19.844 -9.030 -39.409 1.00 75.56 179 ALA A N 1
ATOM 1483 C CA . ALA A 1 179 ? 20.998 -9.835 -39.809 1.00 75.56 179 ALA A CA 1
ATOM 1484 C C . ALA A 1 179 ? 20.607 -11.196 -40.423 1.00 75.56 179 ALA A C 1
ATOM 1486 O O . ALA A 1 179 ? 21.241 -11.658 -41.368 1.00 75.56 179 ALA A O 1
ATOM 1487 N N . ALA A 1 180 ? 19.549 -11.844 -39.918 1.00 74.00 180 ALA A N 1
ATOM 1488 C CA . ALA A 1 180 ? 19.032 -13.084 -40.501 1.00 74.00 180 ALA A CA 1
ATOM 1489 C C . ALA A 1 180 ? 18.309 -12.867 -41.846 1.00 74.00 180 ALA A C 1
ATOM 1491 O O . ALA A 1 180 ? 18.303 -13.769 -42.684 1.00 74.00 180 ALA A O 1
ATOM 1492 N N . GLY A 1 181 ? 17.704 -11.692 -42.053 1.00 63.41 181 GLY A N 1
ATOM 1493 C CA . GLY A 1 181 ? 17.115 -11.285 -43.330 1.00 63.41 181 GLY A CA 1
ATOM 1494 C C . GLY A 1 181 ? 18.173 -11.062 -44.410 1.00 63.41 181 GLY A C 1
ATOM 1495 O O . GLY A 1 181 ? 18.021 -11.581 -45.513 1.00 63.41 181 GLY A O 1
ATOM 1496 N N . ASP A 1 182 ? 19.276 -10.397 -44.060 1.00 58.50 182 ASP A N 1
ATOM 1497 C CA . ASP A 1 182 ? 20.392 -10.140 -44.979 1.00 58.50 182 ASP A CA 1
ATOM 1498 C C . ASP A 1 182 ? 21.147 -11.438 -45.344 1.00 58.50 182 ASP A C 1
ATOM 1500 O O . ASP A 1 182 ? 21.470 -11.676 -46.508 1.00 58.50 182 ASP A O 1
ATOM 1504 N N . ALA A 1 183 ? 21.333 -12.357 -44.386 1.00 54.88 183 ALA A N 1
ATOM 1505 C CA . ALA A 1 183 ? 21.968 -13.657 -44.640 1.00 54.88 183 ALA A CA 1
ATOM 1506 C C . ALA A 1 183 ? 21.133 -14.596 -45.542 1.00 54.88 183 ALA A C 1
ATOM 1508 O O . ALA A 1 183 ? 21.683 -15.471 -46.215 1.00 54.88 183 ALA A O 1
ATOM 1509 N N . ALA A 1 184 ? 19.805 -14.437 -45.573 1.00 53.47 184 ALA A N 1
ATOM 1510 C CA . ALA A 1 184 ? 18.931 -15.206 -46.460 1.00 53.47 184 ALA A CA 1
ATOM 1511 C C . ALA A 1 184 ? 18.960 -14.699 -47.916 1.00 53.47 184 ALA A C 1
ATOM 1513 O O . ALA A 1 184 ? 18.653 -15.472 -48.831 1.00 53.47 184 ALA A O 1
ATOM 1514 N N . ASP A 1 185 ? 19.348 -13.440 -48.138 1.00 50.84 185 ASP A N 1
ATOM 1515 C CA . ASP A 1 185 ? 19.430 -12.829 -49.470 1.00 50.84 185 ASP A CA 1
ATOM 1516 C C . ASP A 1 185 ? 20.780 -13.130 -50.157 1.00 50.84 185 ASP A C 1
ATOM 1518 O O . ASP A 1 185 ? 20.829 -13.435 -51.352 1.00 50.84 185 ASP A O 1
ATOM 1522 N N . GLU A 1 186 ? 21.876 -13.225 -49.392 1.00 51.25 186 GLU A N 1
ATOM 1523 C CA . GLU A 1 186 ? 23.184 -13.662 -49.918 1.00 51.25 186 GLU A CA 1
ATOM 1524 C C . GLU A 1 186 ? 23.201 -15.142 -50.357 1.00 51.25 186 GLU A C 1
ATOM 1526 O O . GLU A 1 186 ? 23.908 -15.518 -51.299 1.00 51.25 186 GLU A O 1
ATOM 1531 N N . GLY A 1 187 ? 22.360 -15.992 -49.755 1.00 47.56 187 GLY A N 1
ATOM 1532 C CA . GLY A 1 187 ? 22.230 -17.410 -50.113 1.00 47.56 187 GLY A CA 1
ATOM 1533 C C . GLY A 1 187 ? 21.591 -17.680 -51.485 1.00 47.56 187 GLY A C 1
ATOM 1534 O O . GLY A 1 187 ? 21.749 -18.777 -52.026 1.00 47.56 187 GLY A O 1
ATOM 1535 N N . LYS A 1 188 ? 20.896 -16.702 -52.086 1.00 47.69 188 LYS A N 1
ATOM 1536 C CA . LYS A 1 188 ? 20.300 -16.834 -53.432 1.00 47.69 188 LYS A CA 1
ATOM 1537 C C . LYS A 1 188 ? 21.189 -16.301 -54.555 1.00 47.69 188 LYS A C 1
ATOM 1539 O O . LYS A 1 188 ? 21.041 -16.746 -55.693 1.00 47.69 188 LYS A O 1
ATOM 1544 N N . ALA A 1 189 ? 22.144 -15.419 -54.259 1.00 49.69 189 ALA A N 1
ATOM 1545 C CA . ALA A 1 189 ? 23.040 -14.849 -55.268 1.00 49.69 189 ALA A CA 1
ATOM 1546 C C . ALA A 1 189 ? 24.214 -15.780 -55.657 1.00 49.69 189 ALA A C 1
ATOM 1548 O O . ALA A 1 189 ? 24.787 -15.630 -56.735 1.00 49.69 189 ALA A O 1
ATOM 1549 N N . GLY A 1 190 ? 24.553 -16.779 -54.830 1.00 47.00 190 GLY A N 1
ATOM 1550 C CA . GLY A 1 190 ? 25.673 -17.706 -55.074 1.00 47.00 190 GLY A CA 1
ATOM 1551 C C . GLY A 1 190 ? 25.353 -18.973 -55.887 1.00 47.00 190 GLY A C 1
ATOM 1552 O O . GLY A 1 190 ? 26.262 -19.734 -56.216 1.00 47.00 190 GLY A O 1
ATOM 1553 N N . GLY A 1 191 ? 24.082 -19.232 -56.218 1.00 45.78 191 GLY A N 1
ATOM 1554 C CA . GLY A 1 191 ? 23.618 -20.526 -56.746 1.00 45.78 191 GLY A CA 1
ATOM 1555 C C . GLY A 1 191 ? 23.597 -20.701 -58.271 1.00 45.78 191 GLY A C 1
ATOM 1556 O O . GLY A 1 191 ? 23.164 -21.747 -58.747 1.00 45.78 191 GLY A O 1
ATOM 1557 N N . ALA A 1 192 ? 24.038 -19.720 -59.063 1.00 49.84 192 ALA A N 1
ATOM 1558 C CA . ALA A 1 192 ? 23.859 -19.732 -60.519 1.00 49.84 192 ALA A CA 1
ATOM 1559 C C . ALA A 1 192 ? 25.185 -19.691 -61.293 1.00 49.84 192 ALA A C 1
ATOM 1561 O O . ALA A 1 192 ? 25.420 -18.755 -62.049 1.00 49.84 192 ALA A O 1
ATOM 1562 N N . ARG A 1 193 ? 26.082 -20.676 -61.119 1.00 53.25 193 ARG A N 1
ATOM 1563 C CA . ARG A 1 193 ? 27.240 -20.874 -62.025 1.00 53.25 193 ARG A CA 1
ATOM 1564 C C . ARG A 1 193 ? 27.915 -22.237 -61.833 1.00 53.25 193 ARG A C 1
ATOM 1566 O O . ARG A 1 193 ? 29.021 -22.321 -61.317 1.00 53.25 193 ARG A O 1
ATOM 1573 N N . ARG A 1 194 ? 27.275 -23.324 -62.272 1.00 50.97 194 ARG A N 1
ATOM 1574 C CA . ARG A 1 194 ? 27.965 -24.583 -62.628 1.00 50.97 194 ARG A CA 1
ATOM 1575 C C . ARG A 1 194 ? 27.030 -25.472 -63.442 1.00 50.97 194 ARG A C 1
ATOM 1577 O O . ARG A 1 194 ? 26.204 -26.186 -62.894 1.00 50.97 194 ARG A O 1
ATOM 1584 N N . GLY A 1 195 ? 27.159 -25.407 -64.762 1.00 53.38 195 GLY A N 1
ATOM 1585 C CA . GLY A 1 195 ? 26.416 -26.289 -65.655 1.00 53.38 195 GLY A CA 1
ATOM 1586 C C . GLY A 1 195 ? 26.543 -25.889 -67.116 1.00 53.38 195 GLY A C 1
ATOM 1587 O O . GLY A 1 195 ? 25.599 -25.347 -67.668 1.00 53.38 195 GLY A O 1
ATOM 1588 N N . SER A 1 196 ? 27.704 -26.134 -67.726 1.00 48.41 196 SER A N 1
ATOM 1589 C CA . SER A 1 196 ? 27.787 -26.491 -69.150 1.00 48.41 196 SER A CA 1
ATOM 1590 C C . SER A 1 196 ? 29.210 -26.956 -69.474 1.00 48.41 196 SER A C 1
ATOM 1592 O O . SER A 1 196 ? 30.089 -26.153 -69.781 1.00 48.41 196 SER A O 1
ATOM 1594 N N . GLN A 1 197 ? 29.461 -28.261 -69.351 1.00 45.84 197 GLN A N 1
ATOM 1595 C CA . GLN A 1 197 ? 30.545 -28.909 -70.086 1.00 45.84 197 GLN A CA 1
ATOM 1596 C C . GLN A 1 197 ? 29.897 -29.646 -71.254 1.00 45.84 197 GLN A C 1
ATOM 1598 O O . GLN A 1 197 ? 29.168 -30.619 -71.071 1.00 45.84 197 GLN A O 1
ATOM 1603 N N . ALA A 1 198 ? 30.127 -29.107 -72.449 1.00 50.41 198 ALA A N 1
ATOM 1604 C CA . ALA A 1 198 ? 29.697 -29.666 -73.714 1.00 50.41 198 ALA A CA 1
ATOM 1605 C C . ALA A 1 198 ? 30.370 -31.025 -73.950 1.00 50.41 198 ALA A C 1
ATOM 1607 O O . ALA A 1 198 ? 31.594 -31.151 -73.875 1.00 50.41 198 ALA A O 1
ATOM 1608 N N . HIS A 1 199 ? 29.561 -32.037 -74.254 1.00 52.84 199 HIS A N 1
ATOM 1609 C CA . HIS A 1 199 ? 30.029 -33.340 -74.702 1.00 52.84 199 HIS A CA 1
ATOM 1610 C C . HIS A 1 199 ? 30.148 -33.309 -76.232 1.00 52.84 199 HIS A C 1
ATOM 1612 O O . HIS A 1 199 ? 29.151 -33.183 -76.941 1.00 52.84 199 HIS A O 1
ATOM 1618 N N . ILE A 1 200 ? 31.384 -33.360 -76.730 1.00 51.25 200 ILE A N 1
ATOM 1619 C CA . ILE A 1 200 ? 31.717 -33.434 -78.155 1.00 51.25 200 ILE A CA 1
ATOM 1620 C C . ILE A 1 200 ? 31.384 -34.845 -78.649 1.00 51.25 200 ILE A C 1
ATOM 1622 O O . ILE A 1 200 ? 31.979 -35.828 -78.205 1.00 51.25 200 ILE A O 1
ATOM 1626 N N . GLY A 1 201 ? 30.415 -34.936 -79.561 1.00 51.47 201 GLY A N 1
ATOM 1627 C CA . GLY A 1 201 ? 30.028 -36.170 -80.234 1.00 51.47 201 GLY A CA 1
ATOM 1628 C C . GLY A 1 201 ? 31.068 -36.619 -81.261 1.00 51.47 201 GLY A C 1
ATOM 1629 O O . GLY A 1 201 ? 31.546 -35.826 -82.069 1.00 51.47 201 GLY A O 1
ATOM 1630 N N . ARG A 1 202 ? 31.393 -37.915 -81.237 1.00 46.62 202 ARG A N 1
ATOM 1631 C CA . ARG A 1 202 ? 32.016 -38.639 -82.352 1.00 46.62 202 ARG A CA 1
ATOM 1632 C C . ARG A 1 202 ? 30.916 -39.217 -83.241 1.00 46.62 202 ARG A C 1
ATOM 1634 O O . ARG A 1 202 ? 30.150 -40.047 -82.751 1.00 46.62 202 ARG A O 1
ATOM 1641 N N . ARG A 1 203 ? 30.920 -38.864 -84.523 1.00 51.75 203 ARG A N 1
ATOM 1642 C CA . ARG A 1 203 ? 30.977 -39.782 -85.676 1.00 51.75 203 ARG A CA 1
ATOM 1643 C C . ARG A 1 203 ? 31.022 -38.983 -86.967 1.00 51.75 203 ARG A C 1
ATOM 1645 O O . ARG A 1 203 ? 30.242 -38.016 -87.068 1.00 51.75 203 ARG A O 1
#